Protein AF-A0A5N6MJE6-F1 (afdb_monomer)

Sequence (349 aa):
MTSFTENYEQLKLNLAKYQDQCIPLDSVDIFWRKLDMSPLVHEENDDMTCDVELKLFKEAFYNQSKAGKKMYLEKLRGICDQSMPSVKEPIIQKNTRGRPTLKKQHQKRRANSVNQNSQKRRRSTKPNIVEYNFMDLKPSPSREPSYTNYFDPLMKEIPVVFHPYITNIQNVIGDGNCGFRSIPICLGLSEDQWAQIRHELLEELLQNQDQYKKVFHGDFNLIQQSLDFEGTSFAPQKNWLIMPDSGVLIAIRYRVIVHFLSKLESSTCFPLWEDHEEFQEYRAITIAHVHGCHYIKVQLEGEYPMPTMMTLLKHYKHSCVAEWESFYKERIKMYTQLLPRSSADVIDV

Foldseek 3Di:
DPDPVVVVVVVVVVVVVPPPHDDPPVPDPPVVVPDDPDDDDDDDDDPDDCVVVVVVLVVVLVPDDPVVVVVSVVVVVVVVDPVDDDPDPPPPPPDPDDDDDPPPPPPVPPPPDDDDDDDDDDDDDDDDDDDDDDDDDDDDDDDDQDPPPVPDPQLVFFPPLQNVFFSDWFFDDQLLLQVLLALCVLVVHHSLCSLVSLVLLLVLCVVCVVVVCLLCVPCSVQQNQLSPDPDPGRDDNSNHHDPPSSVQSSCQSVVAWEWETGPVAIAIHHHDDDDPPDDDPHHYWYWYDGPPRHIITTDGDDLGQGGYHDPSVVVVPDPVVVVVCVVCVVSPVSNVVPDDDDPPPPDDD

pLDDT: mean 73.5, std 23.73, range [23.08, 98.44]

Secondary structure (DSSP, 8-state):
--SSHHHHHHHHHHHHTTTTSPPPGGGS-TTGGG---PPPP---------HHHHHHHHHHHHTS-HHHHHHHHHHHHHHH-TT----PPP---S---PPPPTTSSSSTTSS--------------------------PPPP--PPPGGGGG-TTGGGS-GGGGGGEEEEEE---SS-HHHHHHHHHHTS-GGGHHHHHHHHHHHHHHSHHHHHHHHGGGHHHHHHHH----SSPPPGGGS--TTTHHHHHHHHHT-EEEEE-SS--EEE---SS-SSS---PPEEEEEEETTTEEEEEEE-SSPPPPPBPHHHHTS--HHHHHHHHHTHHHHHHHHHHSPPPTTS----

Solvent-accessible surface area (backbone atoms only — not comparable to full-atom values): 22189 Å² total; per-residue (Å²): 145,84,68,67,66,61,55,52,55,52,51,52,59,60,52,61,75,43,78,89,50,85,79,58,74,89,78,52,59,73,78,70,71,68,71,80,83,75,82,81,80,85,75,79,89,69,87,84,74,58,65,68,60,53,49,55,48,50,57,56,44,72,75,41,54,78,69,49,37,52,53,52,50,54,54,53,49,60,68,73,43,83,86,67,91,68,88,69,78,79,81,78,70,92,66,79,82,68,84,88,71,93,76,76,77,74,75,80,78,77,81,86,78,90,81,90,80,90,89,78,88,83,85,89,82,86,86,82,89,79,82,89,78,92,77,93,76,81,91,74,79,86,79,74,85,71,84,71,57,85,72,43,82,63,53,82,38,45,50,71,89,50,56,92,26,52,77,45,77,47,86,51,68,85,42,41,45,12,48,40,28,22,49,30,45,56,75,73,46,58,52,88,46,18,65,56,54,34,49,54,49,40,49,54,50,68,75,43,41,79,59,47,40,70,57,44,51,89,46,39,65,55,54,49,43,18,38,68,68,90,72,94,63,73,38,54,78,73,38,26,67,55,78,66,70,51,32,43,53,51,4,40,78,68,58,23,34,27,36,36,40,26,77,87,60,49,26,24,26,61,53,69,92,73,81,85,83,81,77,71,87,68,50,73,35,33,43,32,45,32,94,89,82,43,30,22,27,42,39,76,52,81,96,51,58,31,52,49,69,40,67,62,56,72,74,47,92,49,76,69,58,60,51,54,51,59,78,43,38,69,32,30,49,52,31,61,72,70,47,83,79,66,88,78,82,78,80,87,132

Radius of gyration: 29.5 Å; Cα contacts (8 Å, |Δi|>4): 324; chains: 1; bounding box: 74×80×79 Å

Mean predicted aligned error: 19.93 Å

Structure (mmCIF, N/CA/C/O backbone):
data_AF-A0A5N6MJE6-F1
#
_entry.id   AF-A0A5N6MJE6-F1
#
loop_
_atom_site.group_PDB
_atom_site.id
_atom_site.type_symbol
_atom_site.label_atom_id
_atom_site.label_alt_id
_atom_site.label_comp_id
_atom_site.label_asym_id
_atom_site.label_entity_id
_atom_site.label_seq_id
_atom_site.pdbx_PDB_ins_code
_atom_site.Cartn_x
_atom_site.Cartn_y
_atom_site.Cartn_z
_atom_site.occupancy
_atom_site.B_iso_or_equiv
_atom_site.auth_seq_id
_atom_site.auth_comp_id
_atom_site.auth_asym_id
_atom_site.auth_atom_id
_atom_site.pdbx_PDB_model_num
ATOM 1 N N . MET A 1 1 ? 20.496 -26.930 -31.248 1.00 45.25 1 MET A N 1
ATOM 2 C CA . MET A 1 1 ? 19.871 -27.109 -29.915 1.00 45.25 1 MET A CA 1
ATOM 3 C C . MET A 1 1 ? 19.889 -28.597 -29.549 1.00 45.25 1 MET A C 1
ATOM 5 O O . MET A 1 1 ? 18.861 -29.179 -29.250 1.00 45.25 1 MET A O 1
ATOM 9 N N . THR A 1 2 ? 21.064 -29.226 -29.591 1.00 49.28 2 THR A N 1
ATOM 10 C CA . THR A 1 2 ? 21.231 -30.691 -29.475 1.00 49.28 2 THR A CA 1
ATOM 11 C C . THR A 1 2 ? 22.571 -31.009 -28.804 1.00 49.28 2 THR A C 1
ATOM 13 O O . THR A 1 2 ? 23.355 -31.785 -29.317 1.00 49.28 2 THR A O 1
ATOM 16 N N . SER A 1 3 ? 22.908 -30.322 -27.707 1.00 54.91 3 SER A N 1
ATOM 17 C CA . SER A 1 3 ? 24.185 -30.566 -27.004 1.00 54.91 3 SER A CA 1
ATOM 18 C C . SER A 1 3 ? 24.103 -30.508 -25.478 1.00 54.91 3 SER A C 1
ATOM 20 O O . SER A 1 3 ? 25.082 -30.806 -24.804 1.00 54.91 3 SER A O 1
ATOM 22 N N . PHE A 1 4 ? 22.958 -30.117 -24.909 1.00 44.66 4 PHE A N 1
ATOM 23 C CA . PHE A 1 4 ? 22.779 -30.054 -23.453 1.00 44.66 4 PHE A CA 1
ATOM 24 C C . PHE A 1 4 ? 22.043 -31.278 -22.899 1.00 44.66 4 PHE A C 1
ATOM 26 O O . PHE A 1 4 ? 22.393 -31.772 -21.832 1.00 44.66 4 PHE A O 1
ATOM 33 N N . THR A 1 5 ? 21.069 -31.805 -23.641 1.00 51.06 5 THR A N 1
ATOM 34 C CA . THR A 1 5 ? 20.310 -33.006 -23.270 1.00 51.06 5 THR A CA 1
ATOM 35 C C . THR A 1 5 ? 21.148 -34.280 -23.360 1.00 51.06 5 THR A C 1
ATOM 37 O O . THR A 1 5 ? 21.061 -35.113 -22.465 1.00 51.06 5 THR A O 1
ATOM 40 N N . GLU A 1 6 ? 22.026 -34.401 -24.361 1.00 53.69 6 GLU A N 1
ATOM 41 C CA . GLU A 1 6 ? 22.923 -35.563 -24.491 1.00 53.69 6 GLU A CA 1
ATOM 42 C C . GLU A 1 6 ? 23.903 -35.668 -23.314 1.00 53.69 6 GLU A C 1
ATOM 44 O O . GLU A 1 6 ? 24.066 -36.742 -22.747 1.00 53.69 6 GLU A O 1
ATOM 49 N N . ASN A 1 7 ? 24.473 -34.547 -22.860 1.00 56.94 7 ASN A N 1
ATOM 50 C CA . ASN A 1 7 ? 25.409 -34.545 -21.730 1.00 56.94 7 ASN A CA 1
ATOM 51 C C . ASN A 1 7 ? 24.750 -34.932 -20.397 1.00 56.94 7 ASN A C 1
ATOM 53 O O . ASN A 1 7 ? 25.380 -35.579 -19.562 1.00 56.94 7 ASN A O 1
ATOM 57 N N . TYR A 1 8 ? 23.490 -34.545 -20.189 1.00 61.47 8 TYR A N 1
ATOM 58 C CA . TYR A 1 8 ? 22.767 -34.851 -18.955 1.00 61.47 8 TYR A CA 1
ATOM 59 C C . TYR A 1 8 ? 22.382 -36.333 -18.863 1.00 61.47 8 TYR A C 1
ATOM 61 O O . TYR A 1 8 ? 22.559 -36.956 -17.815 1.00 61.47 8 TYR A O 1
ATOM 69 N N . GLU A 1 9 ? 21.934 -36.920 -19.973 1.00 65.69 9 GLU A N 1
ATOM 70 C CA . GLU A 1 9 ? 21.627 -38.350 -20.030 1.00 65.69 9 GLU A CA 1
ATOM 71 C C . GLU A 1 9 ? 22.900 -39.208 -19.937 1.00 65.69 9 GLU A C 1
ATOM 73 O O . GLU A 1 9 ? 22.901 -40.225 -19.244 1.00 65.69 9 GLU A O 1
ATOM 78 N N . GLN A 1 10 ? 24.031 -38.757 -20.500 1.00 62.81 10 GLN A N 1
ATOM 79 C CA . GLN A 1 10 ? 25.331 -39.425 -20.338 1.00 62.81 10 GLN A CA 1
ATOM 80 C C . GLN A 1 10 ? 25.800 -39.450 -18.870 1.00 62.81 10 GLN A C 1
ATOM 82 O O . GLN A 1 10 ? 26.322 -40.458 -18.390 1.00 62.81 10 GLN A O 1
ATOM 87 N N . LEU A 1 11 ? 25.608 -38.341 -18.145 1.00 62.41 11 LEU A N 1
ATOM 88 C CA . LEU A 1 11 ? 25.948 -38.217 -16.724 1.00 62.41 11 LEU A CA 1
ATOM 89 C C . LEU A 1 11 ? 25.071 -39.115 -15.848 1.00 62.41 11 LEU A C 1
ATOM 91 O O . LEU A 1 11 ? 25.597 -39.809 -14.978 1.00 62.41 11 LEU A O 1
ATOM 95 N N . LYS A 1 12 ? 23.761 -39.171 -16.117 1.00 64.44 12 LYS A N 1
ATOM 96 C CA . LYS A 1 12 ? 22.849 -40.110 -15.448 1.00 64.44 12 LYS A CA 1
ATOM 97 C C . LYS A 1 12 ? 23.244 -41.565 -15.687 1.00 64.44 12 LYS A C 1
ATOM 99 O O . LYS A 1 12 ? 23.284 -42.339 -14.734 1.00 64.44 12 LYS A O 1
ATOM 104 N N . LEU A 1 13 ? 23.590 -41.925 -16.925 1.00 64.19 13 LEU A N 1
ATOM 105 C CA . LEU A 1 13 ? 24.010 -43.287 -17.266 1.00 64.19 13 LEU A CA 1
ATOM 106 C C . LEU A 1 13 ? 25.320 -43.686 -16.569 1.00 64.19 13 LEU A C 1
ATOM 108 O O . LEU A 1 13 ? 25.499 -44.843 -16.197 1.00 64.19 13 LEU A O 1
ATOM 112 N N . ASN A 1 14 ? 26.244 -42.738 -16.395 1.00 64.06 14 ASN A N 1
ATOM 113 C CA . ASN A 1 14 ? 27.509 -42.981 -15.705 1.00 64.06 14 ASN A CA 1
ATOM 114 C C . ASN A 1 14 ? 27.342 -43.079 -14.184 1.00 64.06 14 ASN A C 1
ATOM 116 O O . ASN A 1 14 ? 28.027 -43.886 -13.565 1.00 64.06 14 ASN A O 1
ATOM 120 N N . LEU A 1 15 ? 26.412 -42.326 -13.592 1.00 62.72 15 LEU A N 1
ATOM 121 C CA . LEU A 1 15 ? 26.096 -42.415 -12.162 1.00 62.72 15 LEU A CA 1
ATOM 122 C C . LEU A 1 15 ? 25.319 -43.693 -11.811 1.00 62.72 15 LEU A C 1
ATOM 124 O O . LEU A 1 15 ? 25.561 -44.281 -10.760 1.00 62.72 15 LEU A O 1
ATOM 128 N N . ALA A 1 16 ? 24.461 -44.180 -12.713 1.00 62.03 16 ALA A N 1
ATOM 129 C CA . ALA A 1 16 ? 23.742 -45.445 -12.537 1.00 62.03 16 ALA A CA 1
ATOM 130 C C . ALA A 1 16 ? 24.677 -46.668 -12.417 1.00 62.03 16 ALA A C 1
ATOM 132 O O . ALA A 1 16 ? 24.299 -47.673 -11.825 1.00 62.03 16 ALA A O 1
ATOM 133 N N . LYS A 1 17 ? 25.922 -46.584 -12.914 1.00 61.75 17 LYS A N 1
ATOM 134 C CA . LYS A 1 17 ? 26.925 -47.661 -12.789 1.00 61.75 17 LYS A CA 1
ATOM 135 C C . LYS A 1 17 ? 27.460 -47.855 -11.365 1.00 61.75 17 LYS A C 1
ATOM 137 O O . LYS A 1 17 ? 28.102 -48.867 -11.110 1.00 61.75 17 LYS A O 1
ATOM 142 N N . TYR A 1 18 ? 27.206 -46.910 -10.460 1.00 64.19 18 TYR A N 1
ATOM 143 C CA . TYR A 1 18 ? 27.739 -46.905 -9.093 1.00 64.19 18 TYR A CA 1
ATOM 144 C C . TYR A 1 18 ? 26.641 -46.978 -8.026 1.00 64.19 18 TYR A C 1
ATOM 146 O O . TYR A 1 18 ? 26.925 -46.741 -6.857 1.00 64.19 18 TYR A O 1
ATOM 154 N N . GLN A 1 19 ? 25.396 -47.305 -8.403 1.00 57.56 19 GLN A N 1
ATOM 155 C CA . GLN A 1 19 ? 24.254 -47.275 -7.479 1.00 57.56 19 GLN A CA 1
ATOM 156 C C . GLN A 1 19 ? 24.394 -48.201 -6.258 1.00 57.56 19 GLN A C 1
ATOM 158 O O . GLN A 1 19 ? 23.762 -47.909 -5.252 1.00 57.56 19 GLN A O 1
ATOM 163 N N . ASP A 1 20 ? 25.290 -49.196 -6.291 1.00 60.38 20 ASP A N 1
ATOM 164 C CA . ASP A 1 20 ? 25.567 -50.094 -5.157 1.00 60.38 20 ASP A CA 1
ATOM 165 C C . ASP A 1 20 ? 27.072 -50.376 -4.932 1.00 60.38 20 ASP A C 1
ATOM 167 O O . ASP A 1 20 ? 27.442 -51.376 -4.315 1.00 60.38 20 ASP A O 1
ATOM 171 N N . GLN A 1 21 ? 27.977 -49.526 -5.438 1.00 65.69 21 GLN A N 1
ATOM 172 C CA . GLN A 1 21 ? 29.426 -49.690 -5.238 1.00 65.69 21 GLN A CA 1
ATOM 173 C C . GLN A 1 21 ? 30.061 -48.427 -4.658 1.00 65.69 21 GLN A C 1
ATOM 175 O O . GLN A 1 21 ? 29.800 -47.316 -5.115 1.00 65.69 21 GLN A O 1
ATOM 180 N N . CYS A 1 22 ? 30.949 -48.605 -3.675 1.00 69.19 22 CYS A N 1
ATOM 181 C CA . CYS A 1 22 ? 31.787 -47.524 -3.169 1.00 69.19 22 CYS A CA 1
ATOM 182 C C . CYS A 1 22 ? 32.606 -46.922 -4.319 1.00 69.19 22 CYS A C 1
ATOM 184 O O . CYS A 1 22 ? 33.270 -47.645 -5.063 1.00 69.19 22 CYS A O 1
ATOM 186 N N . ILE A 1 23 ? 32.581 -45.595 -4.446 1.00 70.25 23 ILE A N 1
ATOM 187 C CA . ILE A 1 23 ? 33.395 -44.869 -5.425 1.00 70.25 23 ILE A CA 1
ATOM 188 C C . ILE A 1 23 ? 34.874 -45.121 -5.087 1.00 70.25 23 ILE A C 1
ATOM 190 O O . ILE A 1 23 ? 35.290 -44.820 -3.964 1.00 70.25 23 ILE A O 1
ATOM 194 N N . PRO A 1 24 ? 35.690 -45.662 -6.011 1.00 72.88 24 PRO A N 1
ATOM 195 C CA . PRO A 1 24 ? 37.107 -45.879 -5.749 1.00 72.88 24 PRO A CA 1
ATOM 196 C C . PRO A 1 24 ? 37.793 -44.553 -5.409 1.00 72.88 24 PRO A C 1
ATOM 198 O O . PRO A 1 24 ? 37.660 -43.586 -6.160 1.00 72.88 24 PRO A O 1
ATOM 201 N N . LEU A 1 25 ? 38.563 -44.498 -4.321 1.00 62.47 25 LEU A N 1
ATOM 202 C CA . LEU A 1 25 ? 39.278 -43.281 -3.901 1.00 62.47 25 LEU A CA 1
ATOM 203 C C . LEU A 1 25 ? 40.165 -42.707 -5.016 1.00 62.47 25 LEU A C 1
ATOM 205 O O . LEU A 1 25 ? 40.305 -41.491 -5.136 1.00 62.47 25 LEU A O 1
ATOM 209 N N . ASP A 1 26 ? 40.683 -43.570 -5.891 1.00 70.38 26 ASP A N 1
ATOM 210 C CA . ASP A 1 26 ? 41.502 -43.176 -7.037 1.00 70.38 26 ASP A CA 1
ATOM 211 C C . ASP A 1 26 ? 40.744 -42.446 -8.151 1.00 70.38 26 ASP A C 1
ATOM 213 O O . ASP A 1 26 ? 41.368 -41.782 -8.978 1.00 70.38 26 ASP A O 1
ATOM 217 N N . SER A 1 27 ? 39.412 -42.507 -8.141 1.00 71.25 27 SER A N 1
ATOM 218 C CA . SER A 1 27 ? 38.541 -41.776 -9.068 1.00 71.25 27 SER A CA 1
ATOM 219 C C . SER A 1 27 ? 38.102 -40.402 -8.550 1.00 71.25 27 SER A C 1
ATOM 221 O O . SER A 1 27 ? 37.558 -39.604 -9.309 1.00 71.25 27 SER A O 1
ATOM 223 N N . VAL A 1 28 ? 38.376 -40.093 -7.278 1.00 71.44 28 VAL A N 1
ATOM 224 C CA . VAL A 1 28 ? 38.109 -38.778 -6.683 1.00 71.44 28 VAL A CA 1
ATOM 225 C C . VAL A 1 28 ? 39.269 -37.838 -7.009 1.00 71.44 28 VAL A C 1
ATOM 227 O O . VAL A 1 28 ? 40.434 -38.210 -6.850 1.00 71.44 28 VAL A O 1
ATOM 230 N N . ASP A 1 29 ? 38.970 -36.620 -7.460 1.00 73.62 29 ASP A N 1
ATOM 231 C CA . ASP A 1 29 ? 39.987 -35.603 -7.745 1.00 73.62 29 ASP A CA 1
ATOM 232 C C . ASP A 1 29 ? 40.878 -35.350 -6.514 1.00 73.62 29 ASP A C 1
ATOM 234 O O . ASP A 1 29 ? 40.402 -35.297 -5.377 1.00 73.62 29 ASP A O 1
ATOM 238 N N . ILE A 1 30 ? 42.186 -35.197 -6.739 1.00 73.25 30 ILE A N 1
ATOM 239 C CA . ILE A 1 30 ? 43.203 -35.004 -5.693 1.00 73.25 30 ILE A CA 1
ATOM 240 C C . ILE A 1 30 ? 42.872 -33.811 -4.786 1.00 73.25 30 ILE A C 1
ATOM 242 O O . ILE A 1 30 ? 43.233 -33.829 -3.609 1.00 73.25 30 ILE A O 1
ATOM 246 N N . PHE A 1 31 ? 42.176 -32.795 -5.303 1.00 67.31 31 PHE A N 1
ATOM 247 C CA . PHE A 1 31 ? 41.706 -31.661 -4.516 1.00 67.31 31 PHE A CA 1
ATOM 248 C C . PHE A 1 31 ? 40.814 -32.103 -3.346 1.00 67.31 31 PHE A C 1
ATOM 250 O O . PHE A 1 31 ? 41.026 -31.666 -2.216 1.00 67.31 31 PHE A O 1
ATOM 257 N N . TRP A 1 32 ? 39.882 -33.029 -3.583 1.00 64.81 32 TRP A N 1
ATOM 258 C CA . TRP A 1 32 ? 38.924 -33.499 -2.576 1.00 64.81 32 TRP A CA 1
ATOM 259 C C . TRP A 1 32 ? 39.486 -34.580 -1.647 1.00 64.81 32 TRP A C 1
ATOM 261 O O . TRP A 1 32 ? 38.943 -34.796 -0.568 1.00 64.81 32 TRP A O 1
ATOM 271 N N . ARG A 1 33 ? 40.615 -35.210 -2.000 1.00 70.69 33 ARG A N 1
ATOM 272 C CA . ARG A 1 33 ? 41.311 -36.177 -1.125 1.00 70.69 33 ARG A CA 1
ATOM 273 C C . ARG A 1 33 ? 41.987 -35.536 0.090 1.00 70.69 33 ARG A C 1
ATOM 275 O O . ARG A 1 33 ? 42.458 -36.251 0.964 1.00 70.69 33 ARG A O 1
ATOM 282 N N . LYS A 1 34 ? 42.079 -34.204 0.130 1.00 65.56 34 LYS A N 1
ATOM 283 C CA . LYS A 1 34 ? 42.744 -33.447 1.202 1.00 65.56 34 LYS A CA 1
ATOM 284 C C . LYS A 1 34 ? 41.800 -33.008 2.325 1.00 65.56 34 LYS A C 1
ATOM 286 O O . LYS A 1 34 ? 42.239 -32.281 3.211 1.00 65.56 34 LYS A O 1
ATOM 291 N N . LEU A 1 35 ? 40.522 -33.390 2.274 1.00 58.16 35 LEU A N 1
ATOM 292 C CA . LEU A 1 35 ? 39.575 -33.069 3.337 1.00 58.16 35 LEU A CA 1
ATOM 293 C C . LEU A 1 35 ? 39.816 -34.009 4.530 1.00 58.16 35 LEU A C 1
ATOM 295 O O . LEU A 1 35 ? 39.504 -35.196 4.459 1.00 58.16 35 LEU A O 1
ATOM 299 N N . ASP A 1 36 ? 40.400 -33.480 5.601 1.00 61.38 36 ASP A N 1
ATOM 300 C CA . ASP A 1 36 ? 40.559 -34.182 6.875 1.00 61.38 36 ASP A CA 1
ATOM 301 C C . ASP A 1 36 ? 39.329 -33.914 7.754 1.00 61.38 36 ASP A C 1
ATOM 303 O O . ASP A 1 36 ? 38.968 -32.764 7.998 1.00 61.38 36 ASP A O 1
ATOM 307 N N . MET A 1 37 ? 38.671 -34.987 8.189 1.00 57.84 37 MET A N 1
ATOM 308 C CA . MET A 1 37 ? 37.471 -34.965 9.032 1.00 57.84 37 MET A CA 1
ATOM 309 C C . MET A 1 37 ? 37.780 -35.559 10.412 1.00 57.84 37 MET A C 1
ATOM 311 O O . MET A 1 37 ? 36.993 -36.329 10.963 1.00 57.84 37 MET A O 1
ATOM 315 N N . SER A 1 38 ? 38.964 -35.261 10.946 1.00 57.00 38 SER A N 1
ATOM 316 C CA . SER A 1 38 ? 39.346 -35.649 12.301 1.00 57.00 38 SER A CA 1
ATOM 317 C C . SER A 1 38 ? 38.333 -35.114 13.332 1.00 57.00 38 SER A C 1
ATOM 319 O O . SER A 1 38 ? 37.938 -33.948 13.243 1.00 57.00 38 SER A O 1
ATOM 321 N N . PRO A 1 39 ? 37.896 -35.925 14.318 1.00 55.84 39 PRO A N 1
ATOM 322 C CA . PRO A 1 39 ? 36.966 -35.469 15.346 1.00 55.84 39 PRO A CA 1
ATOM 323 C C . PRO A 1 39 ? 37.627 -34.391 16.207 1.00 55.84 39 PRO A C 1
ATOM 325 O O . PRO A 1 39 ? 38.718 -34.610 16.737 1.00 55.84 39 PRO A O 1
ATOM 328 N N . LEU A 1 40 ? 36.971 -33.237 16.357 1.00 51.38 40 LEU A N 1
ATOM 329 C CA . LEU A 1 40 ? 37.446 -32.184 17.251 1.00 51.38 40 LEU A CA 1
ATOM 330 C C . LEU A 1 40 ? 37.468 -32.693 18.697 1.00 51.38 40 LEU A C 1
ATOM 332 O O . LEU A 1 40 ? 36.458 -33.162 19.225 1.00 51.38 40 LEU A O 1
ATOM 336 N N . VAL A 1 41 ? 38.632 -32.572 19.330 1.00 54.41 41 VAL A N 1
ATOM 337 C CA . VAL A 1 41 ? 38.800 -32.740 20.773 1.00 54.41 41 VAL A CA 1
ATOM 338 C C . VAL A 1 41 ? 38.052 -31.587 21.445 1.00 54.41 41 VAL A C 1
ATOM 340 O O . VAL A 1 41 ? 38.324 -30.425 21.155 1.00 54.41 41 VAL A O 1
ATOM 343 N N . HIS A 1 42 ? 37.071 -31.901 22.290 1.00 55.34 42 HIS A N 1
ATOM 344 C CA . HIS A 1 42 ? 36.387 -30.899 23.105 1.00 55.34 42 HIS A CA 1
ATOM 345 C C . HIS A 1 42 ? 37.355 -30.389 24.179 1.00 55.34 42 HIS A C 1
ATOM 347 O O . HIS A 1 42 ? 37.629 -31.102 25.143 1.00 55.34 42 HIS A O 1
ATOM 353 N N . GLU A 1 43 ? 37.877 -29.178 23.996 1.00 52.06 43 GLU A N 1
ATOM 354 C CA . GLU A 1 43 ? 38.551 -28.426 25.056 1.00 52.06 43 GLU A CA 1
ATOM 355 C C . GLU A 1 43 ? 37.514 -27.705 25.934 1.00 52.06 43 GLU A C 1
ATOM 357 O O . GLU A 1 43 ? 36.431 -27.328 25.477 1.00 52.06 43 GLU A O 1
ATOM 362 N N . GLU A 1 44 ? 37.828 -27.615 27.225 1.00 53.81 44 GLU A N 1
ATOM 363 C CA . GLU A 1 44 ? 36.948 -27.152 28.298 1.00 53.81 44 GLU A CA 1
ATOM 364 C C . GLU A 1 44 ? 36.622 -25.650 28.198 1.00 53.81 44 GLU A C 1
ATOM 366 O O . GLU A 1 44 ? 37.398 -24.861 27.670 1.00 53.81 44 GLU A O 1
ATOM 371 N N . ASN A 1 45 ? 35.441 -25.285 28.714 1.00 55.09 45 ASN A N 1
ATOM 372 C CA . ASN A 1 45 ? 34.833 -23.949 28.706 1.00 55.09 45 ASN A CA 1
ATOM 373 C C . ASN A 1 45 ? 35.784 -22.823 29.157 1.00 55.09 45 ASN A C 1
ATOM 375 O O . ASN A 1 45 ? 35.870 -22.524 30.350 1.00 55.09 45 ASN A O 1
ATOM 379 N N . ASP A 1 46 ? 36.365 -22.111 28.195 1.00 57.12 46 ASP A N 1
ATOM 380 C CA . ASP A 1 46 ? 36.649 -20.687 28.352 1.00 57.12 46 ASP A CA 1
ATOM 381 C C . ASP A 1 46 ? 35.324 -19.915 28.237 1.00 57.12 46 ASP A C 1
ATOM 383 O O . ASP A 1 46 ? 34.537 -20.136 27.312 1.00 57.12 46 ASP A O 1
ATOM 387 N N . ASP A 1 47 ? 35.053 -19.019 29.188 1.00 57.38 47 ASP A N 1
ATOM 388 C CA . ASP A 1 47 ? 33.887 -18.130 29.166 1.00 57.38 47 ASP A CA 1
ATOM 389 C C . ASP A 1 47 ? 34.018 -17.149 27.986 1.00 57.38 47 ASP A C 1
ATOM 391 O O . ASP A 1 47 ? 34.620 -16.078 28.081 1.00 57.38 47 ASP A O 1
ATOM 395 N N . MET A 1 48 ? 33.523 -17.569 26.822 1.00 64.56 48 MET A N 1
ATOM 396 C CA . MET A 1 48 ? 33.551 -16.819 25.567 1.00 64.56 48 MET A CA 1
ATOM 397 C C . MET A 1 48 ? 32.530 -15.672 25.615 1.00 64.56 48 MET A C 1
ATOM 399 O O . MET A 1 48 ? 31.440 -15.754 25.045 1.00 64.56 48 MET A O 1
ATOM 403 N N . THR A 1 49 ? 32.877 -14.582 26.302 1.00 78.56 49 THR A N 1
ATOM 404 C CA . THR A 1 49 ? 32.137 -13.309 26.240 1.00 78.56 49 THR A CA 1
ATOM 405 C C . THR A 1 49 ? 32.443 -12.570 24.932 1.00 78.56 49 THR A C 1
ATOM 407 O O . THR A 1 49 ? 33.529 -12.682 24.371 1.00 78.56 49 THR A O 1
ATOM 410 N N . CYS A 1 50 ? 31.459 -11.820 24.423 1.00 81.31 50 CYS A N 1
ATOM 411 C CA . CYS A 1 50 ? 31.574 -11.028 23.190 1.00 81.31 50 CYS A CA 1
ATOM 412 C C . CYS A 1 50 ? 31.449 -9.514 23.436 1.00 81.31 50 CYS A C 1
ATOM 414 O O . CYS A 1 50 ? 31.198 -8.733 22.512 1.00 81.31 50 CYS A O 1
ATOM 416 N N . ASP A 1 51 ? 31.568 -9.079 24.694 1.00 84.88 51 ASP A N 1
ATOM 417 C CA . ASP A 1 51 ? 31.275 -7.698 25.090 1.00 84.88 51 ASP A CA 1
ATOM 418 C C . ASP A 1 51 ? 32.255 -6.691 24.474 1.00 84.88 51 ASP A C 1
ATOM 420 O O . ASP A 1 51 ? 31.863 -5.581 24.092 1.00 84.88 51 ASP A O 1
ATOM 424 N N . VAL A 1 52 ? 33.527 -7.078 24.338 1.00 85.62 52 VAL A N 1
ATOM 425 C CA . VAL A 1 52 ? 34.580 -6.239 23.747 1.00 85.62 52 VAL A CA 1
ATOM 426 C C . VAL A 1 52 ? 34.315 -6.036 22.253 1.00 85.62 52 VAL A C 1
ATOM 428 O O . VAL A 1 52 ? 34.336 -4.907 21.754 1.00 85.62 52 VAL A O 1
ATOM 431 N N . GLU A 1 53 ? 33.975 -7.108 21.547 1.00 86.12 53 GLU A N 1
ATOM 432 C CA . GLU A 1 53 ? 33.674 -7.137 20.119 1.00 86.12 53 GLU A CA 1
ATOM 433 C C . GLU A 1 53 ? 32.389 -6.362 19.809 1.00 86.12 53 GLU A C 1
ATOM 435 O O . GLU A 1 53 ? 32.354 -5.554 18.875 1.00 86.12 53 GLU A O 1
ATOM 440 N N . LEU A 1 54 ? 31.340 -6.533 20.625 1.00 87.62 54 LEU A N 1
ATOM 441 C CA . LEU A 1 54 ? 30.085 -5.790 20.490 1.00 87.62 54 LEU A CA 1
ATOM 442 C C . LEU A 1 54 ? 30.277 -4.290 20.727 1.00 87.62 54 LEU A C 1
ATOM 444 O O . LEU A 1 54 ? 29.620 -3.471 20.074 1.00 87.62 54 LEU A O 1
ATOM 448 N N . LYS A 1 55 ? 31.181 -3.906 21.633 1.00 89.31 55 LYS A N 1
ATOM 449 C CA . LYS A 1 55 ? 31.512 -2.499 21.870 1.00 89.31 55 LYS A CA 1
ATOM 450 C C . LYS A 1 55 ? 32.220 -1.878 20.664 1.00 89.31 55 LYS A C 1
ATOM 452 O O . LYS A 1 55 ? 31.783 -0.828 20.191 1.00 89.31 55 LYS A O 1
ATOM 457 N N . LEU A 1 56 ? 33.230 -2.554 20.114 1.00 88.38 56 LEU A N 1
ATOM 458 C CA . LEU A 1 56 ? 33.923 -2.112 18.898 1.00 88.38 56 LEU A CA 1
ATOM 459 C C . LEU A 1 56 ? 32.967 -2.021 17.701 1.00 88.38 56 LEU A C 1
ATOM 461 O O . LEU A 1 56 ? 33.013 -1.057 16.931 1.00 88.38 56 LEU A O 1
ATOM 465 N N . PHE A 1 57 ? 32.045 -2.979 17.573 1.00 90.31 57 PHE A N 1
ATOM 466 C CA . PHE A 1 57 ? 31.006 -2.936 16.548 1.00 90.31 57 PHE A CA 1
ATOM 467 C C . PHE A 1 57 ? 30.097 -1.711 16.706 1.00 90.31 57 PHE A C 1
ATOM 469 O O . PHE A 1 57 ? 29.843 -1.013 15.722 1.00 90.31 57 PHE A O 1
ATOM 476 N N . LYS A 1 58 ? 29.621 -1.416 17.925 1.00 90.56 58 LYS A N 1
ATOM 477 C CA . LYS A 1 58 ? 28.766 -0.246 18.194 1.00 90.56 58 LYS A CA 1
ATOM 478 C C . LYS A 1 58 ? 29.475 1.059 17.837 1.00 90.56 58 LYS A C 1
ATOM 480 O O . LYS A 1 58 ? 28.880 1.900 17.165 1.00 90.56 58 LYS A O 1
ATOM 485 N N . GLU A 1 59 ? 30.735 1.221 18.233 1.00 91.81 59 GLU A N 1
ATOM 486 C CA . GLU A 1 59 ? 31.527 2.410 17.894 1.00 91.81 59 GLU A CA 1
ATOM 487 C C . GLU A 1 59 ? 31.698 2.562 16.375 1.00 91.81 59 GLU A C 1
ATOM 489 O O . GLU A 1 59 ? 31.429 3.631 15.818 1.00 91.81 59 GLU A O 1
ATOM 494 N N . ALA A 1 60 ? 32.044 1.478 15.673 1.00 88.81 60 ALA A N 1
ATOM 495 C CA . ALA A 1 60 ? 32.145 1.485 14.217 1.00 88.81 60 ALA A CA 1
ATOM 496 C C . ALA A 1 60 ? 30.799 1.807 13.544 1.00 88.81 60 ALA A C 1
ATOM 498 O O . ALA A 1 60 ? 30.769 2.579 12.588 1.00 88.81 60 ALA A O 1
ATOM 499 N N . PHE A 1 61 ? 29.689 1.266 14.055 1.00 93.25 61 PHE A N 1
ATOM 500 C CA . PHE A 1 61 ? 28.337 1.479 13.537 1.00 93.25 61 PHE A CA 1
ATOM 501 C C . PHE A 1 61 ? 27.896 2.945 13.633 1.00 93.25 61 PHE A C 1
ATOM 503 O O . PHE A 1 61 ? 27.375 3.499 12.661 1.00 93.25 61 PHE A O 1
ATOM 510 N N . TYR A 1 62 ? 28.110 3.606 14.775 1.00 92.06 62 TYR A N 1
ATOM 511 C CA . TYR A 1 62 ? 27.672 4.994 14.952 1.00 92.06 62 TYR A CA 1
ATOM 512 C C . TYR A 1 62 ? 28.444 5.986 14.082 1.00 92.06 62 TYR A C 1
ATOM 514 O O . TYR A 1 62 ? 27.841 6.965 13.633 1.00 92.06 62 TYR A O 1
ATOM 522 N N . ASN A 1 63 ? 29.701 5.672 13.764 1.00 90.75 63 ASN A N 1
ATOM 523 C CA . ASN A 1 63 ? 30.565 6.462 12.886 1.00 90.75 63 ASN A CA 1
ATOM 524 C C . ASN A 1 63 ? 30.253 6.301 11.382 1.00 90.75 63 ASN A C 1
ATOM 526 O O . ASN A 1 63 ? 30.857 6.984 10.556 1.00 90.75 63 ASN A O 1
ATOM 530 N N . GLN A 1 64 ? 29.311 5.430 10.993 1.00 89.06 64 GLN A N 1
ATOM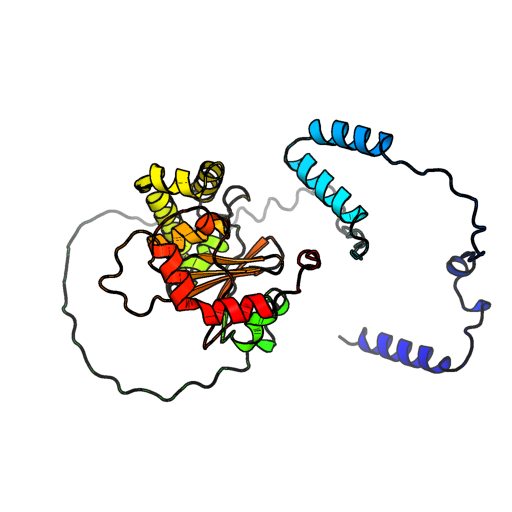 531 C CA . GLN A 1 64 ? 28.906 5.257 9.593 1.00 89.06 64 GLN A CA 1
ATOM 532 C C . GLN A 1 64 ? 27.802 6.226 9.144 1.00 89.06 64 GLN A C 1
ATOM 534 O O . GLN A 1 64 ? 26.955 6.678 9.919 1.00 89.06 64 GLN A O 1
ATOM 539 N N . SER A 1 65 ? 27.745 6.466 7.830 1.00 88.06 65 SER A N 1
ATOM 540 C CA . SER A 1 65 ? 26.605 7.121 7.175 1.00 88.06 65 SER A CA 1
ATOM 541 C C . SER A 1 65 ? 25.322 6.279 7.293 1.00 88.06 65 SER A C 1
ATOM 543 O O . SER A 1 65 ? 25.373 5.081 7.575 1.00 88.06 65 SER A O 1
ATOM 545 N N . LYS A 1 66 ? 24.145 6.864 7.023 1.00 80.69 66 LYS A N 1
ATOM 546 C CA . LYS A 1 66 ? 22.850 6.150 7.096 1.00 80.69 66 LYS A CA 1
ATOM 547 C C . LYS A 1 66 ? 22.816 4.881 6.221 1.00 80.69 66 LYS A C 1
ATOM 549 O O . LYS A 1 66 ? 22.266 3.866 6.641 1.00 80.69 66 LYS A O 1
ATOM 554 N N . ALA A 1 67 ? 23.452 4.912 5.047 1.00 70.25 67 ALA A N 1
ATOM 555 C CA . ALA A 1 67 ? 23.595 3.742 4.176 1.00 70.25 67 ALA A CA 1
ATOM 556 C C . ALA A 1 67 ? 24.564 2.694 4.757 1.00 70.25 67 ALA A C 1
ATOM 558 O O . ALA A 1 67 ? 24.268 1.501 4.730 1.00 70.25 67 ALA A O 1
ATOM 559 N N . GLY A 1 68 ? 25.681 3.135 5.347 1.00 76.25 68 GLY A N 1
ATOM 560 C CA . GLY A 1 68 ? 26.625 2.247 6.030 1.00 76.25 68 GLY A CA 1
ATOM 561 C C . GLY A 1 68 ? 25.997 1.547 7.237 1.00 76.25 68 GLY A C 1
ATOM 562 O O . GLY A 1 68 ? 26.162 0.342 7.391 1.00 76.25 68 GLY A O 1
ATOM 563 N N . LYS A 1 69 ? 25.180 2.257 8.026 1.00 88.69 69 LYS A N 1
ATOM 564 C CA . LYS A 1 69 ? 24.419 1.680 9.148 1.00 88.69 69 LYS A CA 1
ATOM 565 C C . LYS A 1 69 ? 23.489 0.556 8.694 1.00 88.69 69 LYS A C 1
ATOM 567 O O . LYS A 1 69 ? 23.492 -0.515 9.293 1.00 88.69 69 LYS A O 1
ATOM 572 N N . LYS A 1 70 ? 22.750 0.759 7.598 1.00 79.06 70 LYS A N 1
ATOM 573 C CA . LYS A 1 70 ? 21.882 -0.283 7.027 1.00 79.06 70 LYS A CA 1
ATOM 574 C C . LYS A 1 70 ? 22.681 -1.529 6.625 1.00 79.06 70 LYS A C 1
ATOM 576 O O . LYS A 1 70 ? 22.307 -2.633 7.002 1.00 79.06 70 LYS A O 1
ATOM 581 N N . MET A 1 71 ? 23.823 -1.346 5.963 1.00 85.06 71 MET A N 1
ATOM 582 C CA . MET A 1 71 ? 24.703 -2.454 5.575 1.00 85.06 71 MET A CA 1
ATOM 583 C C . MET A 1 71 ? 25.301 -3.193 6.787 1.00 85.06 71 MET A C 1
ATOM 585 O O . MET A 1 71 ? 25.426 -4.414 6.761 1.00 85.06 71 MET A O 1
ATOM 589 N N . TYR A 1 72 ? 25.670 -2.480 7.855 1.00 88.94 72 TYR A N 1
ATOM 590 C CA . TYR A 1 72 ? 26.170 -3.093 9.093 1.00 88.94 72 TYR A CA 1
ATOM 591 C C . TYR A 1 72 ? 25.102 -3.967 9.765 1.00 88.94 72 TYR A C 1
ATOM 593 O O . TYR A 1 72 ? 25.415 -5.073 10.199 1.00 88.94 72 TYR A O 1
ATOM 601 N N . LEU A 1 73 ? 23.847 -3.509 9.805 1.00 89.44 73 LEU A N 1
ATOM 602 C CA . LEU A 1 73 ? 22.733 -4.288 10.357 1.00 89.44 73 LEU A CA 1
ATOM 603 C C . LEU A 1 73 ? 22.393 -5.507 9.495 1.00 89.44 73 LEU A C 1
ATOM 605 O O . LEU A 1 73 ? 22.144 -6.576 10.041 1.00 89.44 73 LEU A O 1
ATOM 609 N N . GLU A 1 74 ? 22.429 -5.375 8.167 1.00 81.50 74 GLU A N 1
ATOM 610 C CA . GLU A 1 74 ? 22.240 -6.508 7.249 1.00 81.50 74 GLU A CA 1
ATOM 611 C C . GLU A 1 74 ? 23.314 -7.586 7.455 1.00 81.50 74 GLU A C 1
ATOM 613 O O . GLU A 1 74 ? 22.995 -8.773 7.505 1.00 81.50 74 GLU A O 1
ATOM 618 N N . LYS A 1 75 ? 24.578 -7.184 7.650 1.00 84.12 75 LYS A N 1
ATOM 619 C CA . LYS A 1 75 ? 25.675 -8.115 7.952 1.00 84.12 75 LYS A CA 1
ATOM 620 C C . LYS A 1 75 ? 25.530 -8.774 9.321 1.00 84.12 75 LYS A C 1
ATOM 622 O O . LYS A 1 75 ? 25.712 -9.981 9.411 1.00 84.12 75 LYS A O 1
ATOM 627 N N . LEU A 1 76 ? 25.188 -8.010 10.363 1.00 84.81 76 LEU A N 1
ATOM 628 C CA . LEU A 1 76 ? 24.973 -8.556 11.707 1.00 84.81 76 LEU A CA 1
ATOM 629 C C . LEU A 1 76 ? 23.822 -9.574 11.703 1.00 84.81 76 LEU A C 1
ATOM 631 O O . LEU A 1 76 ? 23.958 -10.665 12.247 1.00 84.81 76 LEU A O 1
ATOM 635 N N . ARG A 1 77 ? 22.720 -9.255 11.012 1.00 80.00 77 ARG A N 1
ATOM 636 C CA . ARG A 1 77 ? 21.582 -10.168 10.850 1.00 80.00 77 ARG A CA 1
ATOM 637 C C . ARG A 1 77 ? 21.981 -11.452 10.119 1.00 80.00 77 ARG A C 1
ATOM 639 O O . ARG A 1 77 ? 21.599 -12.529 10.554 1.00 80.00 77 ARG A O 1
ATOM 646 N N . GLY A 1 78 ? 22.800 -11.351 9.071 1.00 76.69 78 GLY A N 1
ATOM 647 C CA . GLY A 1 78 ? 23.322 -12.523 8.364 1.00 76.69 78 GLY A CA 1
ATOM 648 C C . GLY A 1 78 ? 24.213 -13.440 9.212 1.00 76.69 78 GLY A C 1
ATOM 649 O O . GLY A 1 78 ? 24.373 -14.601 8.856 1.00 76.69 78 GLY A O 1
ATOM 650 N N . ILE A 1 79 ? 24.784 -12.944 10.317 1.00 79.44 79 ILE A N 1
ATOM 651 C CA . ILE A 1 79 ? 25.583 -13.746 11.258 1.00 79.44 79 ILE A CA 1
ATOM 652 C C . ILE A 1 79 ? 24.682 -14.447 12.287 1.00 79.44 79 ILE A C 1
ATOM 654 O O . ILE A 1 79 ? 24.938 -15.598 12.631 1.00 79.44 79 ILE A O 1
ATOM 658 N N . CYS A 1 80 ? 23.631 -13.777 12.777 1.00 74.00 80 CYS A N 1
ATOM 659 C CA . CYS A 1 80 ? 22.719 -14.337 13.783 1.00 74.00 80 CYS A CA 1
ATOM 660 C C . CYS A 1 80 ? 21.721 -15.353 13.200 1.00 74.00 80 CYS A C 1
ATOM 662 O O . CYS A 1 80 ? 21.360 -16.310 13.882 1.00 74.00 80 CYS A O 1
ATOM 664 N N . ASP A 1 81 ? 21.308 -15.178 11.943 1.00 75.31 81 ASP A N 1
ATOM 665 C CA . ASP A 1 81 ? 20.369 -16.074 11.267 1.00 75.31 81 ASP A CA 1
ATOM 666 C C . ASP A 1 81 ? 21.123 -17.142 10.449 1.00 75.31 81 ASP A C 1
ATOM 668 O O . ASP A 1 81 ? 21.416 -16.961 9.265 1.00 75.31 81 ASP A O 1
ATOM 672 N N . GLN A 1 82 ? 21.406 -18.302 11.056 1.00 53.84 82 GLN A N 1
ATOM 673 C CA . GLN A 1 82 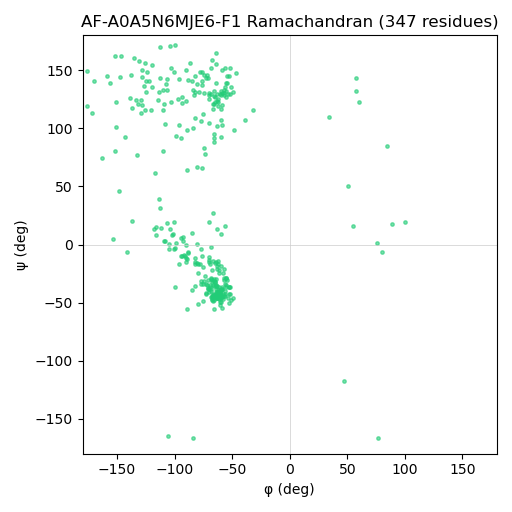? 22.093 -19.429 10.389 1.00 53.84 82 GLN A CA 1
ATOM 674 C C . GLN A 1 82 ? 21.262 -20.115 9.279 1.00 53.84 82 GLN A C 1
ATOM 676 O O . GLN A 1 82 ? 21.747 -21.024 8.608 1.00 53.84 82 GLN A O 1
ATOM 681 N N . SER A 1 83 ? 20.021 -19.680 9.038 1.00 57.66 83 SER A N 1
ATOM 682 C CA . SER A 1 83 ? 19.132 -20.201 7.987 1.00 57.66 83 SER A CA 1
ATOM 683 C C . SER A 1 83 ? 19.346 -19.561 6.606 1.00 57.66 83 SER A C 1
ATOM 685 O O . SER A 1 83 ? 18.551 -19.794 5.695 1.00 57.66 83 SER A O 1
ATOM 687 N N . MET A 1 84 ? 20.412 -18.773 6.423 1.00 45.31 84 MET A N 1
ATOM 688 C CA . MET A 1 84 ? 20.737 -18.103 5.160 1.00 45.31 84 MET A CA 1
ATOM 689 C C . MET A 1 84 ? 21.798 -18.867 4.344 1.00 45.31 84 MET A C 1
ATOM 691 O O . MET A 1 84 ? 22.991 -18.597 4.490 1.00 45.31 84 MET A O 1
ATOM 695 N N . PRO A 1 85 ? 21.433 -19.753 3.396 1.00 45.78 85 PRO A N 1
ATOM 696 C CA . PRO A 1 85 ? 22.367 -20.216 2.386 1.00 45.78 85 PRO A CA 1
ATOM 697 C C . PRO A 1 85 ? 22.294 -19.273 1.183 1.00 45.78 85 PRO A C 1
ATOM 699 O O . PRO A 1 85 ? 21.419 -19.395 0.325 1.00 45.78 85 PRO A O 1
ATOM 702 N N . SER A 1 86 ? 23.222 -18.325 1.068 1.00 44.97 86 SER A N 1
ATOM 703 C CA . SER A 1 86 ? 23.555 -17.802 -0.263 1.00 44.97 86 SER A CA 1
ATOM 704 C C . SER A 1 86 ? 24.882 -17.056 -0.286 1.00 44.97 86 SER A C 1
ATOM 706 O O . SER A 1 86 ? 24.945 -15.838 -0.452 1.00 44.97 86 SER A O 1
ATOM 708 N N . VAL A 1 87 ? 25.977 -17.812 -0.226 1.00 47.91 87 VAL A N 1
ATOM 709 C CA . VAL A 1 87 ? 27.151 -17.422 -1.009 1.00 47.91 87 VAL A CA 1
ATOM 710 C C . VAL A 1 87 ? 26.735 -17.571 -2.475 1.00 47.91 87 VAL A C 1
ATOM 712 O O . VAL A 1 87 ? 26.796 -18.657 -3.043 1.00 47.91 87 VAL A O 1
ATOM 715 N N . LYS A 1 88 ? 26.219 -16.498 -3.083 1.00 46.72 88 LYS A N 1
ATOM 716 C CA . LYS A 1 88 ? 26.119 -16.436 -4.544 1.00 46.72 88 LYS A CA 1
ATOM 717 C C . LYS A 1 88 ? 27.535 -16.302 -5.087 1.00 46.72 88 LYS A C 1
ATOM 719 O O . LYS A 1 88 ? 28.266 -15.412 -4.652 1.00 46.72 88 LYS A O 1
ATOM 724 N N . GLU A 1 89 ? 27.904 -17.157 -6.039 1.00 34.34 89 GLU A N 1
ATOM 725 C CA . GLU A 1 89 ? 29.149 -16.988 -6.788 1.00 34.34 89 GLU A CA 1
ATOM 726 C C . GLU A 1 89 ? 29.235 -15.555 -7.341 1.00 34.34 89 GLU A C 1
ATOM 728 O O . GLU A 1 89 ? 28.240 -15.030 -7.864 1.00 34.34 89 GLU A O 1
ATOM 733 N N . PRO A 1 90 ? 30.400 -14.892 -7.235 1.00 35.44 90 PRO A N 1
ATOM 734 C CA . PRO A 1 90 ? 30.574 -13.582 -7.828 1.00 35.44 90 PRO A CA 1
ATOM 735 C C . PRO A 1 90 ? 30.376 -13.689 -9.341 1.00 35.44 90 PRO A C 1
ATOM 737 O O . PRO A 1 90 ? 30.983 -14.519 -10.018 1.00 35.44 90 PRO A O 1
ATOM 740 N N . ILE A 1 91 ? 29.523 -12.817 -9.880 1.00 40.38 91 ILE A N 1
ATOM 741 C CA . ILE A 1 91 ? 29.270 -12.716 -11.317 1.00 40.38 91 ILE A CA 1
ATOM 742 C C . ILE A 1 91 ? 30.599 -12.388 -12.002 1.00 40.38 91 ILE A C 1
ATOM 744 O O . ILE A 1 91 ? 31.084 -11.257 -11.921 1.00 40.38 91 ILE A O 1
ATOM 748 N N . ILE A 1 92 ? 31.182 -13.364 -12.703 1.00 41.12 92 ILE A N 1
ATOM 749 C CA . ILE A 1 92 ? 32.321 -13.128 -13.591 1.00 41.12 92 ILE A CA 1
ATOM 750 C C . ILE A 1 92 ? 31.834 -12.183 -14.691 1.00 41.12 92 ILE A C 1
ATOM 752 O O . ILE A 1 92 ? 31.145 -12.584 -15.632 1.00 41.12 92 ILE A O 1
ATOM 756 N N . GLN A 1 93 ? 32.181 -10.902 -14.571 1.00 43.78 93 GLN A N 1
ATOM 757 C CA . GLN A 1 93 ? 31.953 -9.919 -15.620 1.00 43.78 93 GLN A CA 1
ATOM 758 C C . GLN A 1 93 ? 32.817 -10.297 -16.830 1.00 43.78 93 GLN A C 1
ATOM 760 O O . GLN A 1 93 ? 33.976 -9.906 -16.925 1.00 43.78 93 GLN A O 1
ATOM 765 N N . LYS A 1 94 ? 32.254 -11.028 -17.799 1.00 46.19 94 LYS A N 1
ATOM 766 C CA . LYS A 1 94 ? 32.923 -11.362 -19.074 1.00 46.19 94 LYS A CA 1
ATOM 767 C C . LYS A 1 94 ? 33.115 -10.166 -20.021 1.00 46.19 94 LYS A C 1
ATOM 769 O O . LYS A 1 94 ? 33.363 -10.355 -21.202 1.00 46.19 94 LYS A O 1
ATOM 774 N N . ASN A 1 95 ? 33.046 -8.937 -19.515 1.00 43.59 95 ASN A N 1
ATOM 775 C CA . ASN A 1 95 ? 33.375 -7.731 -20.262 1.00 43.59 95 ASN A CA 1
ATOM 776 C C . ASN A 1 95 ? 34.288 -6.846 -19.411 1.00 43.59 95 ASN A C 1
ATOM 778 O O . ASN A 1 95 ? 33.857 -5.829 -18.866 1.00 43.59 95 ASN A O 1
ATOM 782 N N . THR A 1 96 ? 35.569 -7.204 -19.331 1.00 39.38 96 THR A N 1
ATOM 783 C CA . THR A 1 96 ? 36.614 -6.222 -19.040 1.00 39.38 96 THR A CA 1
ATOM 784 C C . THR A 1 96 ? 36.546 -5.162 -20.136 1.00 39.38 96 THR A C 1
ATOM 786 O O . THR A 1 96 ? 36.921 -5.386 -21.286 1.00 39.38 96 THR A O 1
ATOM 789 N N . ARG A 1 97 ? 35.968 -4.004 -19.797 1.00 40.56 97 ARG A N 1
ATOM 790 C CA . ARG A 1 97 ? 35.901 -2.824 -20.662 1.00 40.56 97 ARG A CA 1
ATOM 791 C C . ARG A 1 97 ? 37.320 -2.377 -21.009 1.00 40.56 97 ARG A C 1
ATOM 793 O O . ARG A 1 97 ? 37.932 -1.583 -20.303 1.00 40.56 97 ARG A O 1
ATOM 800 N N . GLY A 1 98 ? 37.816 -2.876 -22.133 1.00 44.47 98 GLY A N 1
ATOM 801 C CA . GLY A 1 98 ? 38.900 -2.252 -22.869 1.00 44.47 98 GLY A CA 1
ATOM 802 C C . GLY A 1 98 ? 38.488 -0.874 -23.401 1.00 44.47 98 GLY A C 1
ATOM 803 O O . GLY A 1 98 ? 37.310 -0.568 -23.603 1.00 44.47 98 GLY A O 1
ATOM 804 N N . ARG A 1 99 ? 39.504 -0.040 -23.616 1.00 38.59 99 ARG A N 1
ATOM 805 C CA . ARG A 1 99 ? 39.465 1.339 -24.121 1.00 38.59 99 ARG A CA 1
ATOM 806 C C . ARG A 1 99 ? 38.613 1.484 -25.405 1.00 38.59 99 ARG A C 1
ATOM 808 O O . ARG A 1 99 ? 38.844 0.733 -26.351 1.00 38.59 99 ARG A O 1
ATOM 815 N N . PRO A 1 100 ? 37.683 2.455 -25.511 1.00 40.75 100 PRO A N 1
ATOM 816 C CA . PRO A 1 100 ? 36.867 2.620 -26.717 1.00 40.75 100 PRO A CA 1
ATOM 817 C C . PRO A 1 100 ? 37.685 3.142 -27.911 1.00 40.75 100 PRO A C 1
ATOM 819 O O . PRO A 1 100 ? 38.304 4.201 -27.830 1.00 40.75 100 PRO A O 1
ATOM 822 N N . THR A 1 101 ? 37.650 2.437 -29.044 1.00 50.97 101 THR A N 1
ATOM 823 C CA . THR A 1 101 ? 38.235 2.885 -30.322 1.00 50.97 101 THR A CA 1
ATOM 824 C C . THR A 1 101 ? 37.282 3.777 -31.130 1.00 50.97 101 THR A C 1
ATOM 826 O O . THR A 1 101 ? 36.085 3.504 -31.241 1.00 50.97 101 THR A O 1
ATOM 829 N N . LEU A 1 102 ? 37.860 4.805 -31.762 1.00 47.00 102 LEU A N 1
ATOM 830 C CA . LEU A 1 102 ? 37.294 5.959 -32.492 1.00 47.00 102 LEU A CA 1
ATOM 831 C C . LEU A 1 102 ? 36.317 5.693 -33.671 1.00 47.00 102 LEU A C 1
ATOM 833 O O . LEU A 1 102 ? 36.042 6.598 -34.452 1.00 47.00 102 LEU A O 1
ATOM 837 N N . LYS A 1 103 ? 35.737 4.497 -33.831 1.00 46.09 103 LYS A N 1
ATOM 838 C CA . LYS A 1 103 ? 34.895 4.157 -35.003 1.00 46.09 103 LYS A CA 1
ATOM 839 C C . LYS A 1 103 ? 33.373 4.223 -34.795 1.00 46.09 103 LYS A C 1
ATOM 841 O O . LYS A 1 103 ? 32.638 4.071 -35.765 1.00 46.09 103 LYS A O 1
ATOM 846 N N . LYS A 1 104 ? 32.863 4.514 -33.589 1.00 43.75 104 LYS A N 1
ATOM 847 C CA . LYS A 1 104 ? 31.402 4.610 -33.326 1.00 43.75 104 LYS A CA 1
ATOM 848 C C . LYS A 1 104 ? 30.798 6.021 -33.410 1.00 43.75 104 LYS A C 1
ATOM 850 O O . LYS A 1 104 ? 29.609 6.186 -33.150 1.00 43.75 104 LYS A O 1
ATOM 855 N N . GLN A 1 105 ? 31.564 7.033 -33.820 1.00 41.56 105 GLN A N 1
ATOM 856 C CA . GLN A 1 105 ? 31.075 8.419 -33.881 1.00 41.56 105 GLN A CA 1
ATOM 857 C C . GLN A 1 105 ? 30.404 8.800 -35.220 1.00 41.56 105 GLN A C 1
ATOM 859 O O . GLN A 1 105 ? 29.791 9.860 -35.308 1.00 41.56 105 GLN A O 1
ATOM 864 N N . HIS A 1 106 ? 30.429 7.933 -36.245 1.00 42.81 106 HIS A N 1
ATOM 865 C CA . HIS A 1 106 ? 29.913 8.268 -37.585 1.00 42.81 106 HIS A CA 1
ATOM 866 C C . HIS A 1 106 ? 28.508 7.747 -37.943 1.00 42.81 106 HIS A C 1
ATOM 868 O O . HIS A 1 106 ? 27.984 8.132 -38.984 1.00 42.81 106 HIS A O 1
ATOM 874 N N . GLN A 1 107 ? 27.838 6.958 -37.093 1.00 41.91 107 GLN A N 1
ATOM 875 C CA . GLN A 1 107 ? 26.468 6.484 -37.381 1.00 41.91 107 GLN A CA 1
ATOM 876 C C . GLN A 1 107 ? 25.346 7.343 -36.775 1.00 41.91 107 GLN A C 1
ATOM 878 O O . GLN A 1 107 ? 24.193 7.191 -37.163 1.00 41.91 107 GLN A O 1
ATOM 883 N N . LYS A 1 108 ? 25.654 8.307 -35.893 1.00 40.44 108 LYS A N 1
ATOM 884 C CA . LYS A 1 108 ? 24.634 9.164 -35.252 1.00 40.44 108 LYS A CA 1
ATOM 885 C C . LYS A 1 108 ? 24.311 10.464 -36.009 1.00 40.44 108 LYS A C 1
ATOM 887 O O . LYS A 1 108 ? 23.459 11.221 -35.563 1.00 40.44 108 LYS A O 1
ATOM 892 N N . ARG A 1 109 ? 24.957 10.731 -37.155 1.00 37.22 109 ARG A N 1
ATOM 893 C CA . ARG A 1 109 ? 24.762 11.962 -37.957 1.00 37.22 109 ARG A CA 1
ATOM 894 C C . ARG A 1 109 ? 23.876 11.801 -39.205 1.00 37.22 109 ARG A C 1
ATOM 896 O O . ARG A 1 109 ? 23.796 12.736 -39.989 1.00 37.22 109 ARG A O 1
ATOM 903 N N . ARG A 1 110 ? 23.192 10.664 -39.405 1.00 34.31 110 ARG A N 1
ATOM 904 C CA . ARG A 1 110 ? 22.379 10.415 -40.620 1.00 34.31 110 ARG A CA 1
ATOM 905 C C . ARG A 1 110 ? 20.864 10.237 -40.424 1.00 34.31 110 ARG A C 1
ATOM 907 O O . ARG A 1 110 ? 20.191 9.953 -41.402 1.00 34.31 110 ARG A O 1
ATOM 914 N N . ALA A 1 111 ? 20.317 10.464 -39.227 1.00 33.59 111 ALA A N 1
ATOM 915 C CA . ALA A 1 111 ? 18.867 10.363 -38.980 1.00 33.59 111 ALA A CA 1
ATOM 916 C C . ALA A 1 111 ? 18.150 11.708 -38.727 1.00 33.59 111 ALA A C 1
ATOM 918 O O . ALA A 1 111 ? 16.950 11.711 -38.494 1.00 33.59 111 ALA A O 1
ATOM 919 N N . ASN A 1 112 ? 18.852 12.847 -38.812 1.00 35.56 112 ASN A N 1
ATOM 920 C CA . ASN A 1 112 ? 18.234 14.176 -38.729 1.00 35.56 112 ASN A CA 1
ATOM 921 C C . ASN A 1 112 ? 18.290 14.867 -40.094 1.00 35.56 112 ASN A C 1
ATOM 923 O O . ASN A 1 112 ? 19.164 15.691 -40.353 1.00 35.56 112 ASN A O 1
ATOM 927 N N . SER A 1 113 ? 17.361 14.510 -40.974 1.00 31.25 113 SER A N 1
ATOM 928 C CA . SER A 1 113 ? 16.927 15.365 -42.076 1.00 31.25 113 SER A CA 1
ATOM 929 C C . SER A 1 113 ? 15.518 14.941 -42.480 1.00 31.25 113 SER A C 1
ATOM 931 O O . SER A 1 113 ? 15.250 13.747 -42.568 1.00 31.25 113 SER A O 1
ATOM 933 N N . VAL A 1 114 ? 14.672 15.934 -42.763 1.00 28.41 114 VAL A N 1
ATOM 934 C CA . VAL A 1 114 ? 13.282 15.842 -43.247 1.00 28.41 114 VAL A CA 1
ATOM 935 C C . VAL A 1 114 ? 12.216 15.645 -42.154 1.00 28.41 114 VAL A C 1
ATOM 937 O O . VAL A 1 114 ? 11.761 14.542 -41.891 1.00 28.41 114 VAL A O 1
ATOM 940 N N . ASN A 1 115 ? 11.755 16.736 -41.532 1.00 27.03 115 ASN A N 1
ATOM 941 C CA . ASN A 1 115 ? 10.553 17.425 -42.026 1.00 27.03 115 ASN A CA 1
ATOM 942 C C . ASN A 1 115 ? 10.254 18.701 -41.222 1.00 27.03 115 ASN A C 1
ATOM 944 O O . ASN A 1 115 ? 9.995 18.673 -40.021 1.00 27.03 115 ASN A O 1
ATOM 948 N N . GLN A 1 116 ? 10.276 19.827 -41.931 1.00 29.69 116 GLN A N 1
ATOM 949 C CA . GLN A 1 116 ? 9.621 21.069 -41.542 1.00 29.69 116 GLN A CA 1
ATOM 950 C C . GLN A 1 116 ? 8.119 20.912 -41.816 1.00 29.69 116 GLN A C 1
ATOM 952 O O . GLN A 1 116 ? 7.772 20.414 -42.881 1.00 29.69 116 GLN A O 1
ATOM 957 N N . ASN A 1 117 ? 7.248 21.355 -40.902 1.00 28.23 117 ASN A N 1
ATOM 958 C CA . ASN A 1 117 ? 6.034 22.103 -41.261 1.00 28.23 117 ASN A CA 1
ATOM 959 C C . ASN A 1 117 ? 5.308 22.684 -40.028 1.00 28.23 117 ASN A C 1
ATOM 961 O O . ASN A 1 117 ? 4.800 21.972 -39.169 1.00 28.23 117 ASN A O 1
ATOM 965 N N . SER A 1 118 ? 5.324 24.020 -39.975 1.00 29.72 118 SER A N 1
ATOM 966 C CA . SER A 1 118 ? 4.195 24.926 -39.708 1.00 29.72 118 SER A CA 1
ATOM 967 C C . SER A 1 118 ? 3.077 24.504 -38.734 1.00 29.72 118 SER A C 1
ATOM 969 O O . SER A 1 118 ? 2.143 23.795 -39.092 1.00 29.72 118 SER A O 1
ATOM 971 N N . GLN A 1 119 ? 3.029 2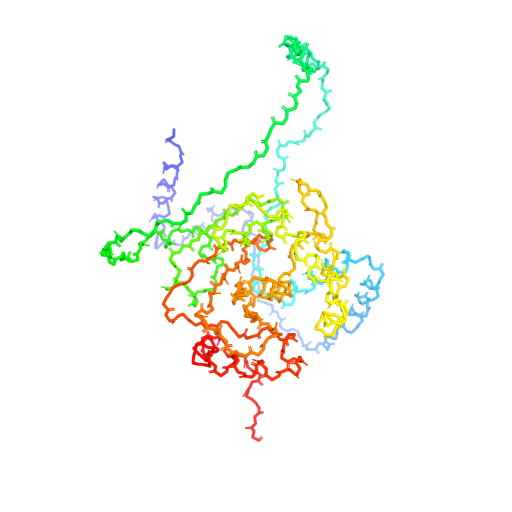5.161 -37.567 1.00 29.17 119 GLN A N 1
ATOM 972 C CA . GLN A 1 119 ? 1.779 25.397 -36.832 1.00 29.17 119 GLN A CA 1
ATOM 973 C C . GLN A 1 119 ? 1.589 26.893 -36.538 1.00 29.17 119 GLN A C 1
ATOM 975 O O . GLN A 1 119 ? 2.347 27.520 -35.800 1.00 29.17 119 GLN A O 1
ATOM 980 N N . LYS A 1 120 ? 0.532 27.468 -37.121 1.00 29.42 120 LYS A N 1
ATOM 981 C CA . LYS A 1 120 ? -0.073 28.756 -36.757 1.00 29.42 120 LYS A CA 1
ATOM 982 C C . LYS A 1 120 ? -1.588 28.537 -36.653 1.00 29.42 120 LYS A C 1
ATOM 984 O O . LYS A 1 120 ? -2.179 28.235 -37.676 1.00 29.42 120 LYS A O 1
ATOM 989 N N . ARG A 1 121 ? -2.152 28.823 -35.459 1.00 26.67 121 ARG A N 1
ATOM 990 C CA . ARG A 1 121 ? -3.495 29.408 -35.148 1.00 26.67 121 ARG A CA 1
ATOM 991 C C . ARG A 1 121 ? -4.751 28.656 -35.681 1.00 26.67 121 ARG A C 1
ATOM 993 O O . ARG A 1 121 ? -4.756 28.219 -36.808 1.00 26.67 121 ARG A O 1
ATOM 1000 N N . ARG A 1 122 ? -5.914 28.551 -35.012 1.00 30.22 122 ARG A N 1
ATOM 1001 C CA . ARG A 1 122 ? -6.605 29.373 -33.993 1.00 30.22 122 ARG A CA 1
ATOM 1002 C C . ARG A 1 122 ? -7.911 28.657 -33.529 1.00 30.22 122 ARG A C 1
ATOM 1004 O O . ARG A 1 122 ? -8.579 28.070 -34.361 1.00 30.22 122 ARG A O 1
ATOM 1011 N N . ARG A 1 123 ? -8.288 28.896 -32.259 1.00 26.69 123 ARG A N 1
ATOM 1012 C CA . ARG A 1 123 ? -9.632 29.158 -31.655 1.00 26.69 123 ARG A CA 1
ATOM 1013 C C . ARG A 1 123 ? -10.821 28.156 -31.712 1.00 26.69 123 ARG A C 1
ATOM 1015 O O . ARG A 1 123 ? -11.382 27.919 -32.766 1.00 26.69 123 ARG A O 1
ATOM 1022 N N . SER A 1 124 ? -11.279 27.833 -30.484 1.00 26.28 124 SER A N 1
ATOM 1023 C CA . SER A 1 124 ? -12.655 27.751 -29.912 1.00 26.28 124 SER A CA 1
ATOM 1024 C C . SER A 1 124 ? -13.720 26.835 -30.529 1.00 26.28 124 SER A C 1
ATOM 1026 O O . SER A 1 124 ? -14.027 26.982 -31.703 1.00 26.28 124 SER A O 1
ATOM 1028 N N . THR A 1 125 ? -14.419 26.033 -29.704 1.00 26.83 125 THR A N 1
ATOM 1029 C CA . THR A 1 125 ? -15.754 26.312 -29.094 1.00 26.83 125 THR A CA 1
ATOM 1030 C C . THR A 1 125 ? -16.067 25.231 -28.022 1.00 26.83 125 THR A C 1
ATOM 1032 O O . THR A 1 125 ? -15.691 24.078 -28.207 1.00 26.83 125 THR A O 1
ATOM 1035 N N . LYS A 1 126 ? -16.677 25.597 -26.879 1.00 28.17 126 LYS A N 1
ATOM 1036 C CA . LYS A 1 126 ? -17.256 24.683 -25.852 1.00 28.17 126 LYS A CA 1
ATOM 1037 C C . LYS A 1 126 ? -18.701 24.271 -26.264 1.00 28.17 126 LYS A C 1
ATOM 1039 O O . LYS A 1 126 ? -19.155 24.737 -27.301 1.00 28.17 126 LYS A O 1
ATOM 1044 N N . PRO A 1 127 ? -19.515 23.677 -25.371 1.00 31.48 127 PRO A N 1
ATOM 1045 C CA . PRO A 1 127 ? -19.534 22.300 -24.868 1.00 31.48 127 PRO A CA 1
ATOM 1046 C C . PRO A 1 127 ? -20.813 21.573 -25.351 1.00 31.48 127 PRO A C 1
ATOM 1048 O O . PRO A 1 127 ? -21.733 22.222 -25.831 1.00 31.48 127 PRO A O 1
ATOM 1051 N N . ASN A 1 128 ? -20.934 20.255 -25.177 1.00 25.86 128 ASN A N 1
ATOM 1052 C CA . ASN A 1 128 ? -22.254 19.614 -25.191 1.00 25.86 128 ASN A CA 1
ATOM 1053 C C . ASN A 1 128 ? -22.354 18.577 -24.073 1.00 25.86 128 ASN A C 1
ATOM 1055 O O . ASN A 1 128 ? -21.603 17.607 -24.027 1.00 25.86 128 ASN A O 1
ATOM 1059 N N . ILE A 1 129 ? -23.288 18.864 -23.170 1.00 26.31 129 ILE A N 1
ATOM 1060 C CA . ILE A 1 129 ? -23.918 17.952 -22.223 1.00 26.31 129 ILE A CA 1
ATOM 1061 C C . ILE A 1 129 ? -24.806 17.020 -23.049 1.00 26.31 129 ILE A C 1
ATOM 1063 O O . ILE A 1 129 ? -25.592 17.511 -23.858 1.00 26.31 129 ILE A O 1
ATOM 1067 N N . VAL A 1 130 ? -24.701 15.707 -22.846 1.00 27.66 130 VAL A N 1
ATOM 1068 C CA . VAL A 1 130 ? -25.767 14.776 -23.230 1.00 27.66 130 VAL A CA 1
ATOM 1069 C C . VAL A 1 130 ? -26.014 13.819 -22.072 1.00 27.66 130 VAL A C 1
ATOM 1071 O O . VAL A 1 130 ? -25.094 13.187 -21.556 1.00 27.66 130 VAL A O 1
ATOM 1074 N N . GLU A 1 131 ? -27.278 13.820 -21.668 1.00 23.08 131 GLU A N 1
ATOM 1075 C CA . GLU A 1 131 ? -27.956 13.017 -20.662 1.00 23.08 131 GLU A CA 1
ATOM 1076 C C . GLU A 1 131 ? -27.676 11.514 -20.720 1.00 23.08 131 GLU A C 1
ATOM 1078 O O . GLU A 1 131 ? -27.531 10.901 -21.779 1.00 23.08 131 GLU A O 1
ATOM 1083 N N . TYR A 1 132 ? -27.697 10.933 -19.521 1.00 24.17 132 TYR A N 1
ATOM 1084 C CA . TYR A 1 132 ? -27.800 9.508 -19.256 1.00 24.17 132 TYR A CA 1
ATOM 1085 C C . TYR A 1 132 ? -29.098 8.939 -19.833 1.00 24.17 132 TYR A C 1
ATOM 1087 O O . TYR A 1 132 ? -30.180 9.410 -19.494 1.00 24.17 132 TYR A O 1
ATOM 1095 N N . ASN A 1 133 ? -28.989 7.859 -20.608 1.00 25.64 133 ASN A N 1
ATOM 1096 C CA . ASN A 1 133 ? -30.094 6.934 -20.832 1.00 25.64 133 ASN A CA 1
ATOM 1097 C C . ASN A 1 133 ? -29.700 5.533 -20.359 1.00 25.64 133 ASN A C 1
ATOM 1099 O O . ASN A 1 133 ? -28.785 4.897 -20.881 1.00 25.64 133 ASN A O 1
ATOM 1103 N N . PHE A 1 134 ? -30.432 5.106 -19.337 1.00 30.31 134 PHE A N 1
ATOM 1104 C CA . PHE A 1 134 ? -30.533 3.769 -18.778 1.00 30.31 134 PHE A CA 1
ATOM 1105 C C . PHE A 1 134 ? -31.155 2.824 -19.819 1.00 30.31 134 PHE A C 1
ATOM 1107 O O . PHE A 1 134 ? -32.263 3.074 -20.291 1.00 30.31 134 PHE A O 1
ATOM 1114 N N . MET A 1 135 ? -30.456 1.744 -20.181 1.00 29.95 135 MET A N 1
ATOM 1115 C CA . MET A 1 135 ? -31.072 0.584 -20.831 1.00 29.95 135 MET A CA 1
ATOM 1116 C C . MET A 1 135 ? -30.507 -0.720 -20.268 1.00 29.95 135 MET A C 1
ATOM 1118 O O . MET A 1 135 ? -29.297 -0.946 -20.245 1.00 29.95 135 MET A O 1
ATOM 1122 N N . ASP A 1 136 ? -31.449 -1.552 -19.831 1.00 31.12 136 ASP A N 1
ATOM 1123 C CA . ASP A 1 136 ? -31.309 -2.884 -19.263 1.00 31.12 136 ASP A CA 1
ATOM 1124 C C . ASP A 1 136 ? -30.469 -3.840 -20.118 1.00 31.12 136 ASP A C 1
ATOM 1126 O O . ASP A 1 136 ? -30.775 -4.099 -21.285 1.00 31.12 136 ASP A O 1
ATOM 1130 N N . LEU A 1 137 ? -29.486 -4.491 -19.489 1.00 31.58 137 LEU A N 1
ATOM 1131 C CA . LEU A 1 137 ? -28.906 -5.736 -19.984 1.00 31.58 137 LEU A CA 1
ATOM 1132 C C . LEU A 1 137 ? -28.917 -6.789 -18.870 1.00 31.58 137 LEU A C 1
ATOM 1134 O O . LEU A 1 137 ? -28.352 -6.615 -17.794 1.00 31.58 137 LEU A O 1
ATOM 1138 N N . LYS A 1 138 ? -29.619 -7.884 -19.172 1.00 32.06 138 LYS A N 1
ATOM 1139 C CA . LYS A 1 138 ? -29.846 -9.081 -18.354 1.00 32.06 138 LYS A CA 1
ATOM 1140 C C . LYS A 1 138 ? -28.538 -9.695 -17.816 1.00 32.06 138 LYS A C 1
ATOM 1142 O O . LYS A 1 138 ? -27.513 -9.622 -18.497 1.00 32.06 138 LYS A O 1
ATOM 1147 N N . PRO A 1 139 ? -28.576 -10.378 -16.655 1.00 28.50 139 PRO A N 1
ATOM 1148 C CA . PRO A 1 139 ? -27.396 -11.004 -16.070 1.00 28.50 139 PRO A CA 1
ATOM 1149 C C . PRO A 1 139 ? -26.896 -12.154 -16.954 1.00 28.50 139 PRO A C 1
ATOM 1151 O O . PRO A 1 139 ? -27.656 -13.043 -17.340 1.00 28.50 139 PRO A O 1
ATOM 1154 N N . SER A 1 140 ? -25.605 -12.120 -17.281 1.00 29.75 140 SER A N 1
ATOM 1155 C CA . SER A 1 140 ? -24.887 -13.224 -17.927 1.00 29.75 140 SER A CA 1
ATOM 1156 C C . SER A 1 140 ? -24.286 -14.150 -16.854 1.00 29.75 140 SER A C 1
ATOM 1158 O O . SER A 1 140 ? -24.033 -13.695 -15.737 1.00 29.75 140 SER A O 1
ATOM 1160 N N . PRO A 1 141 ? -24.130 -15.456 -17.139 1.00 35.16 141 PRO A N 1
ATOM 1161 C CA . PRO A 1 141 ? -23.962 -16.479 -16.113 1.00 35.16 141 PRO A CA 1
ATOM 1162 C C . PRO A 1 141 ? -22.591 -16.405 -15.432 1.00 35.16 141 PRO A C 1
ATOM 1164 O O . PRO A 1 141 ? -21.580 -16.081 -16.057 1.00 35.16 141 PRO A O 1
ATOM 1167 N N . SER A 1 142 ? -22.604 -16.730 -14.139 1.00 39.19 142 SER A N 1
ATOM 1168 C CA . SER A 1 142 ? -21.472 -16.899 -13.224 1.00 39.19 142 SER A CA 1
ATOM 1169 C C . SER A 1 142 ? -20.207 -17.421 -13.911 1.00 39.19 142 SER A C 1
ATOM 1171 O O . SER A 1 142 ? -20.176 -18.549 -14.407 1.00 39.19 142 SER A O 1
ATOM 1173 N N . ARG A 1 143 ? -19.150 -16.600 -13.918 1.00 40.34 143 ARG A N 1
ATOM 1174 C CA . ARG A 1 143 ? -17.806 -17.022 -14.322 1.00 40.34 143 ARG A CA 1
ATOM 1175 C C . ARG A 1 143 ? -17.192 -17.850 -13.195 1.00 40.34 143 ARG A C 1
ATOM 1177 O O . ARG A 1 143 ? -16.911 -17.321 -12.127 1.00 40.34 143 ARG A O 1
ATOM 1184 N N . GLU A 1 144 ? -16.998 -19.135 -13.457 1.00 36.91 144 GLU A N 1
ATOM 1185 C CA . GLU A 1 144 ? -16.117 -20.015 -12.683 1.00 36.91 144 GLU A CA 1
ATOM 1186 C C . GLU A 1 144 ? -14.700 -19.404 -12.569 1.00 36.91 144 GLU A C 1
ATOM 1188 O O . GLU A 1 144 ? -14.235 -18.770 -13.527 1.00 36.91 144 GLU A O 1
ATOM 1193 N N . PRO A 1 145 ? -13.992 -19.585 -11.437 1.00 41.91 145 PRO A N 1
ATOM 1194 C CA . PRO A 1 145 ? -12.655 -19.034 -11.239 1.00 41.91 145 PRO A CA 1
ATOM 1195 C C . PRO A 1 145 ? -11.668 -19.638 -12.246 1.00 41.91 145 PRO A C 1
ATOM 1197 O O . PRO A 1 145 ? -11.487 -20.853 -12.335 1.00 41.91 145 PRO A O 1
ATOM 1200 N N . SER A 1 146 ? -11.007 -18.786 -13.031 1.00 39.59 146 SER A N 1
ATOM 1201 C CA . SER A 1 146 ? -10.016 -19.226 -14.011 1.00 39.59 146 SER A CA 1
ATOM 1202 C C . SER A 1 146 ? -8.793 -19.824 -13.308 1.00 39.59 146 SER A C 1
ATOM 1204 O O . SER A 1 146 ? -8.040 -19.111 -12.646 1.00 39.59 146 SER A O 1
ATOM 1206 N N . TYR A 1 147 ? -8.539 -21.116 -13.526 1.00 46.03 147 TYR A N 1
ATOM 1207 C CA . TYR A 1 147 ? -7.371 -21.882 -13.055 1.00 46.03 147 TYR A CA 1
ATOM 1208 C C . TYR A 1 147 ? -5.992 -21.355 -13.533 1.00 46.03 147 TYR A C 1
ATOM 1210 O O . TYR A 1 147 ? -4.969 -22.009 -13.338 1.00 46.03 147 TYR A O 1
ATOM 1218 N N . THR A 1 148 ? -5.918 -20.181 -14.163 1.00 48.34 148 THR A N 1
ATOM 1219 C CA . THR A 1 148 ? -4.707 -19.637 -14.797 1.00 48.34 148 THR A CA 1
ATOM 1220 C C . THR A 1 148 ? -3.692 -19.030 -13.822 1.00 48.34 148 THR A C 1
ATOM 1222 O O . THR A 1 148 ? -2.532 -18.881 -14.196 1.00 48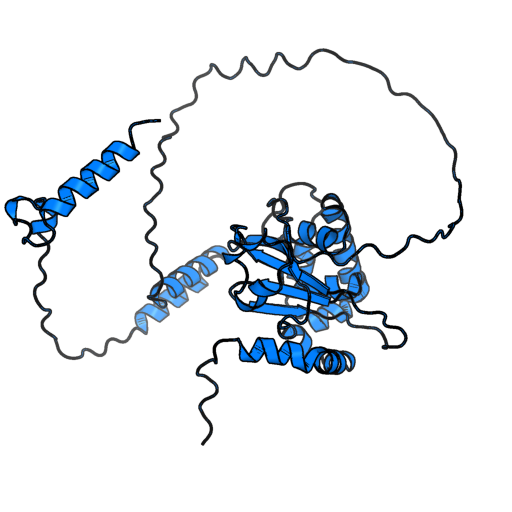.34 148 THR A O 1
ATOM 1225 N N . ASN A 1 149 ? -4.068 -18.715 -12.575 1.00 51.34 149 ASN A N 1
ATOM 1226 C CA . ASN A 1 149 ? -3.177 -17.999 -11.641 1.00 51.34 149 ASN A CA 1
ATOM 1227 C C . ASN A 1 149 ? -2.164 -18.884 -10.903 1.00 51.34 149 ASN A C 1
ATOM 1229 O O . ASN A 1 149 ? -1.171 -18.367 -10.398 1.00 51.34 149 ASN A O 1
ATOM 1233 N N . TYR A 1 150 ? -2.358 -20.208 -10.862 1.00 54.62 150 TYR A N 1
ATOM 1234 C CA . TYR A 1 150 ? -1.436 -21.115 -10.158 1.00 54.62 150 TYR A CA 1
ATOM 1235 C C . TYR A 1 150 ? -0.018 -21.143 -10.757 1.00 54.62 150 TYR A C 1
ATOM 1237 O O . TYR A 1 150 ? 0.913 -21.607 -10.101 1.00 54.62 150 TYR A O 1
ATOM 1245 N N . PHE A 1 151 ? 0.162 -20.629 -11.977 1.00 63.97 151 PHE A N 1
ATOM 1246 C CA . PHE A 1 151 ? 1.453 -20.581 -12.666 1.00 63.97 151 PHE A CA 1
ATOM 1247 C C . PHE A 1 151 ? 2.097 -19.192 -12.702 1.00 63.97 151 PHE A C 1
ATOM 1249 O O . PHE A 1 151 ? 3.183 -19.069 -13.273 1.00 63.97 151 PHE A O 1
ATOM 1256 N N . ASP A 1 152 ? 1.485 -18.153 -12.119 1.00 80.00 152 ASP A N 1
ATOM 1257 C CA . ASP A 1 152 ? 2.132 -16.840 -12.078 1.00 80.00 152 ASP A CA 1
ATOM 1258 C C . ASP A 1 152 ? 3.396 -16.924 -11.197 1.00 80.00 152 ASP A C 1
ATOM 1260 O O . ASP A 1 152 ? 3.303 -17.256 -10.009 1.00 80.00 152 ASP A O 1
ATOM 1264 N N . PRO A 1 153 ? 4.600 -16.623 -11.726 1.00 88.94 153 PRO A N 1
ATOM 1265 C CA . PRO A 1 153 ? 5.829 -16.652 -10.940 1.00 88.94 153 PRO A CA 1
ATOM 1266 C C . PRO A 1 153 ? 5.800 -15.752 -9.697 1.00 88.94 153 PRO A C 1
ATOM 1268 O O . PRO A 1 153 ? 6.593 -15.981 -8.784 1.00 88.94 153 PRO A O 1
ATOM 1271 N N . LEU A 1 154 ? 4.924 -14.741 -9.659 1.00 93.44 154 LEU A N 1
ATOM 1272 C CA . LEU A 1 154 ? 4.721 -13.822 -8.539 1.00 93.44 154 LEU A CA 1
ATOM 1273 C C . LEU A 1 154 ? 3.863 -14.421 -7.422 1.00 93.44 154 LEU A C 1
ATOM 1275 O O . LEU A 1 154 ? 3.923 -13.937 -6.295 1.00 93.44 154 LEU A O 1
ATOM 1279 N N . MET A 1 155 ? 3.123 -15.502 -7.685 1.00 93.50 155 MET A N 1
ATOM 1280 C CA . MET A 1 155 ? 2.280 -16.168 -6.688 1.00 93.50 155 MET A CA 1
ATOM 1281 C C . MET A 1 155 ? 3.090 -16.590 -5.452 1.00 93.50 155 MET A C 1
ATOM 1283 O O . MET A 1 155 ? 2.673 -16.384 -4.315 1.00 93.50 155 MET A O 1
ATOM 1287 N N . LYS A 1 156 ? 4.316 -17.087 -5.662 1.00 92.31 156 LYS A N 1
ATOM 1288 C CA . LYS A 1 156 ? 5.253 -17.481 -4.590 1.00 92.31 156 LYS A CA 1
ATOM 1289 C C . LYS A 1 156 ? 5.757 -16.308 -3.736 1.00 92.31 156 LYS A C 1
ATOM 1291 O O . LYS A 1 156 ? 6.402 -16.524 -2.710 1.00 92.31 156 LYS A O 1
ATOM 1296 N N . GLU A 1 157 ? 5.564 -15.074 -4.199 1.00 94.75 157 GLU A N 1
ATOM 1297 C CA . GLU A 1 157 ? 5.927 -13.856 -3.475 1.00 94.75 157 GLU A CA 1
ATOM 1298 C C . GLU A 1 157 ? 4.789 -13.356 -2.573 1.00 94.75 157 GLU A C 1
ATOM 1300 O O . GLU A 1 157 ? 5.033 -12.539 -1.690 1.00 94.75 157 GLU A O 1
ATOM 1305 N N . ILE A 1 158 ? 3.576 -13.888 -2.739 1.00 95.62 158 ILE A N 1
ATOM 1306 C CA . ILE A 1 158 ? 2.393 -13.552 -1.942 1.00 95.62 158 ILE A CA 1
ATOM 1307 C C . ILE A 1 158 ? 2.231 -14.590 -0.816 1.00 95.62 158 ILE A C 1
ATOM 1309 O O . ILE A 1 158 ? 2.481 -15.776 -1.060 1.00 95.62 158 ILE A O 1
ATOM 1313 N N . PRO A 1 159 ? 1.812 -14.206 0.408 1.00 95.12 159 PRO A N 1
ATOM 1314 C CA . PRO A 1 159 ? 1.604 -15.166 1.490 1.00 95.12 159 PRO A CA 1
ATOM 1315 C C . PRO A 1 159 ? 0.605 -16.266 1.116 1.00 95.12 159 PRO A C 1
ATOM 1317 O O . PRO A 1 159 ? -0.487 -15.989 0.617 1.00 95.12 159 PRO A O 1
ATOM 1320 N N . VAL A 1 160 ? 0.978 -17.515 1.409 1.00 93.31 160 VAL A N 1
ATOM 1321 C CA . VAL A 1 160 ? 0.250 -18.730 0.990 1.00 93.31 160 VAL A CA 1
ATOM 1322 C C . VAL A 1 160 ? -1.203 -18.741 1.468 1.00 93.31 160 VAL A C 1
ATOM 1324 O O . VAL A 1 160 ? -2.079 -19.239 0.770 1.00 93.31 160 VAL A O 1
ATOM 1327 N N . VAL A 1 161 ? -1.481 -18.118 2.616 1.00 94.06 161 VAL A N 1
ATOM 1328 C CA . VAL A 1 161 ? -2.832 -17.975 3.179 1.00 94.06 161 VAL A CA 1
ATOM 1329 C C . VAL A 1 161 ? -3.836 -17.319 2.219 1.00 94.06 161 VAL A C 1
ATOM 1331 O O . VAL A 1 161 ? -5.022 -17.635 2.269 1.00 94.06 161 VAL A O 1
ATOM 1334 N N . PHE A 1 162 ? -3.380 -16.451 1.311 1.00 95.81 162 PHE A N 1
ATOM 1335 C CA . PHE A 1 162 ? -4.256 -15.784 0.343 1.00 95.81 162 PHE A CA 1
ATOM 1336 C C . PHE A 1 162 ? -4.415 -16.559 -0.962 1.00 95.81 162 PHE A C 1
ATOM 1338 O O . PHE A 1 162 ? -5.334 -16.262 -1.717 1.00 95.81 162 PHE A O 1
ATOM 1345 N N . HIS A 1 163 ? -3.556 -17.546 -1.243 1.00 95.00 163 HIS A N 1
ATOM 1346 C CA . HIS A 1 163 ? -3.497 -18.225 -2.544 1.00 95.00 163 HIS A CA 1
ATOM 1347 C C . HIS A 1 163 ? -4.843 -18.767 -3.040 1.00 95.00 163 HIS A C 1
ATOM 1349 O O . HIS A 1 163 ? -5.149 -18.536 -4.210 1.00 95.00 163 HIS A O 1
ATOM 1355 N N . PRO A 1 164 ? -5.682 -19.402 -2.195 1.00 94.88 164 PRO A N 1
ATOM 1356 C CA . PRO A 1 164 ? -6.984 -19.910 -2.631 1.00 94.88 164 PRO A CA 1
ATOM 1357 C C . PRO A 1 164 ? -7.964 -18.828 -3.105 1.00 94.88 164 PRO A C 1
ATOM 1359 O O . PRO A 1 164 ? -8.930 -19.146 -3.790 1.00 94.88 164 PRO A O 1
ATOM 1362 N N . TYR A 1 165 ? -7.725 -17.567 -2.742 1.00 96.31 165 TYR A N 1
ATOM 1363 C CA . TYR A 1 165 ? -8.636 -16.445 -2.971 1.00 96.31 165 TYR A CA 1
ATOM 1364 C C . TYR A 1 165 ? -8.190 -15.529 -4.113 1.00 96.31 165 TYR A C 1
ATOM 1366 O O . TYR A 1 165 ? -8.891 -14.574 -4.439 1.00 96.31 165 TYR A O 1
ATOM 1374 N N . ILE A 1 166 ? -7.022 -15.784 -4.715 1.00 96.25 166 ILE A N 1
ATOM 1375 C CA . ILE A 1 166 ? -6.458 -14.923 -5.759 1.00 96.25 166 ILE A CA 1
ATOM 1376 C C . ILE A 1 166 ? -7.090 -15.246 -7.114 1.00 96.25 166 ILE A C 1
ATOM 1378 O O . ILE A 1 166 ? -6.781 -16.260 -7.745 1.00 96.25 166 ILE A O 1
ATOM 1382 N N . THR A 1 167 ? -7.923 -14.332 -7.608 1.00 95.62 167 THR A N 1
ATOM 1383 C CA . THR A 1 167 ? -8.570 -14.448 -8.925 1.00 95.62 167 THR A CA 1
ATOM 1384 C C . THR A 1 167 ? -7.828 -13.706 -10.025 1.00 95.62 167 THR A C 1
ATOM 1386 O O . THR A 1 167 ? -8.007 -14.031 -11.199 1.00 95.62 167 THR A O 1
ATOM 1389 N N . ASN A 1 168 ? -6.925 -12.783 -9.684 1.00 95.62 168 ASN A N 1
ATOM 1390 C CA . ASN A 1 168 ? -6.083 -12.099 -10.663 1.00 95.62 168 ASN A CA 1
ATOM 1391 C C . ASN A 1 168 ? -4.813 -11.511 -10.025 1.00 95.62 168 ASN A C 1
ATOM 1393 O O . ASN A 1 168 ? -4.852 -10.987 -8.910 1.00 95.62 168 ASN A O 1
ATOM 1397 N N . ILE A 1 169 ? -3.706 -11.532 -10.768 1.00 96.56 169 ILE A N 1
ATOM 1398 C CA . ILE A 1 169 ? -2.460 -10.827 -10.449 1.00 96.56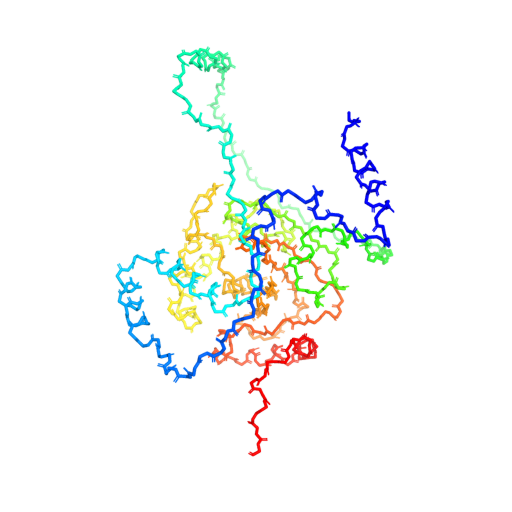 169 ILE A CA 1
ATOM 1399 C C . ILE A 1 169 ? -2.112 -9.941 -11.639 1.00 96.56 169 ILE A C 1
ATOM 1401 O O . ILE A 1 169 ? -2.108 -10.389 -12.783 1.00 96.56 169 ILE A O 1
ATOM 1405 N N . GLN A 1 170 ? -1.798 -8.675 -11.375 1.00 96.81 170 GLN A N 1
ATOM 1406 C CA . GLN A 1 170 ? -1.404 -7.745 -12.425 1.00 96.81 170 GLN A CA 1
ATOM 1407 C C . GLN A 1 170 ? -0.104 -7.036 -12.059 1.00 96.81 170 GLN A C 1
ATOM 1409 O O . GLN A 1 170 ? -0.040 -6.233 -11.124 1.00 96.81 170 GLN A O 1
ATOM 1414 N N . ASN A 1 171 ? 0.934 -7.352 -12.831 1.00 97.00 171 ASN A N 1
ATOM 1415 C CA . ASN A 1 171 ? 2.253 -6.758 -12.706 1.00 97.00 171 ASN A CA 1
ATOM 1416 C C . ASN A 1 171 ? 2.312 -5.402 -13.425 1.00 97.00 171 ASN A C 1
ATOM 1418 O O . ASN A 1 171 ? 1.925 -5.305 -14.588 1.00 97.00 171 ASN A O 1
ATOM 1422 N N . VAL A 1 172 ? 2.829 -4.381 -12.744 1.00 96.75 172 VAL A N 1
ATOM 1423 C CA . VAL A 1 172 ? 3.001 -3.020 -13.279 1.00 96.75 172 VAL A CA 1
ATOM 1424 C C . VAL A 1 172 ? 4.455 -2.736 -13.630 1.00 96.75 172 VAL A C 1
ATOM 1426 O O . VAL A 1 172 ? 5.360 -3.496 -13.272 1.00 96.75 172 VAL A O 1
ATOM 1429 N N . ILE A 1 173 ? 4.707 -1.612 -14.298 1.00 96.44 173 ILE A N 1
ATOM 1430 C CA . ILE A 1 173 ? 6.066 -1.198 -14.649 1.00 96.44 173 ILE A CA 1
ATOM 1431 C C . ILE A 1 173 ? 6.903 -0.939 -13.380 1.00 96.44 173 ILE A C 1
ATOM 1433 O O . ILE A 1 173 ? 6.508 -0.205 -12.473 1.00 96.44 173 ILE A O 1
ATOM 1437 N N . GLY A 1 174 ? 8.095 -1.543 -13.326 1.00 95.19 174 GLY A N 1
ATOM 1438 C CA . GLY A 1 174 ? 9.064 -1.415 -12.231 1.00 95.19 174 GLY A CA 1
ATOM 1439 C C . GLY A 1 174 ? 10.045 -0.256 -12.419 1.00 95.19 174 GLY A C 1
ATOM 1440 O O . GLY A 1 174 ? 11.243 -0.481 -12.574 1.00 95.19 174 GLY A O 1
ATOM 1441 N N . ASP A 1 175 ? 9.554 0.984 -12.422 1.00 94.94 175 ASP A N 1
ATOM 1442 C CA . ASP A 1 175 ? 10.355 2.208 -12.615 1.00 94.94 175 ASP A CA 1
ATOM 1443 C C . ASP A 1 175 ? 10.550 3.026 -11.321 1.00 94.94 175 ASP A C 1
ATOM 1445 O O . ASP A 1 175 ? 10.855 4.214 -11.354 1.00 94.94 175 ASP A O 1
ATOM 1449 N N . GLY A 1 176 ? 10.349 2.409 -10.156 1.00 95.06 176 GLY A N 1
ATOM 1450 C CA . GLY A 1 176 ? 10.318 3.111 -8.868 1.00 95.06 176 GLY A CA 1
ATOM 1451 C C . GLY A 1 176 ? 8.986 3.810 -8.571 1.00 95.06 176 GLY A C 1
ATOM 1452 O O . GLY A 1 176 ? 8.786 4.265 -7.448 1.00 95.06 176 GLY A O 1
ATOM 1453 N N . ASN A 1 177 ? 8.045 3.842 -9.524 1.00 96.62 177 ASN A N 1
ATOM 1454 C CA . ASN A 1 177 ? 6.667 4.287 -9.300 1.00 96.62 177 ASN A CA 1
ATOM 1455 C C . ASN A 1 177 ? 5.681 3.116 -9.171 1.00 96.62 177 ASN A C 1
ATOM 1457 O O . ASN A 1 177 ? 4.480 3.353 -9.111 1.00 96.62 177 ASN A O 1
ATOM 1461 N N . CYS A 1 178 ? 6.143 1.861 -9.108 1.00 97.38 178 CYS A N 1
ATOM 1462 C CA . CYS A 1 178 ? 5.284 0.668 -9.120 1.00 97.38 178 CYS A CA 1
ATOM 1463 C C . CYS A 1 178 ? 4.170 0.684 -8.058 1.00 97.38 178 CYS A C 1
ATOM 1465 O O . CYS A 1 178 ? 3.046 0.272 -8.336 1.00 97.38 178 CYS A O 1
ATOM 1467 N N . GLY A 1 179 ? 4.437 1.227 -6.866 1.00 97.00 179 GLY A N 1
ATOM 1468 C CA . GLY A 1 179 ? 3.407 1.421 -5.843 1.00 97.00 179 GLY A CA 1
ATOM 1469 C C . GLY A 1 179 ? 2.293 2.350 -6.327 1.00 97.00 179 GLY A C 1
ATOM 1470 O O . GLY A 1 179 ? 1.127 1.966 -6.329 1.00 97.00 179 GLY A O 1
ATOM 1471 N N . PHE A 1 180 ? 2.656 3.530 -6.836 1.00 97.88 180 PHE A N 1
ATOM 1472 C CA . PHE A 1 180 ? 1.707 4.490 -7.407 1.00 97.88 180 PHE A CA 1
ATOM 1473 C C . PHE A 1 180 ? 1.008 3.968 -8.665 1.00 97.88 180 PHE A C 1
ATOM 1475 O O . PHE A 1 180 ? -0.153 4.286 -8.878 1.00 97.88 180 PHE A O 1
ATOM 1482 N N . ARG A 1 181 ? 1.685 3.145 -9.475 1.00 97.75 181 ARG A N 1
ATOM 1483 C CA . ARG A 1 181 ? 1.132 2.483 -10.670 1.00 97.75 181 ARG A CA 1
ATOM 1484 C C . ARG A 1 181 ? 0.132 1.382 -10.337 1.00 97.75 181 ARG A C 1
ATOM 1486 O O . ARG A 1 181 ? -0.809 1.170 -11.093 1.00 97.75 181 ARG A O 1
ATOM 1493 N N . SER A 1 182 ? 0.292 0.719 -9.194 1.00 98.25 182 SER A N 1
ATOM 1494 C CA . SER A 1 182 ? -0.628 -0.334 -8.750 1.00 98.25 182 SER A CA 1
ATOM 1495 C C . SER A 1 182 ? -1.978 0.230 -8.294 1.00 98.25 182 SER A C 1
ATOM 1497 O O . SER A 1 182 ? -3.013 -0.383 -8.544 1.00 98.25 182 SER A O 1
ATOM 1499 N N . ILE A 1 183 ? -1.992 1.416 -7.675 1.00 98.44 183 ILE A N 1
ATOM 1500 C CA . ILE A 1 183 ? -3.204 2.046 -7.125 1.00 98.44 183 ILE A CA 1
ATOM 1501 C C . ILE A 1 183 ? -4.302 2.298 -8.179 1.00 98.44 183 ILE A C 1
ATOM 1503 O O . ILE A 1 183 ? -5.413 1.811 -7.969 1.00 98.44 183 ILE A O 1
ATOM 1507 N N . PRO A 1 184 ? -4.071 2.998 -9.311 1.00 98.12 184 PRO A N 1
ATOM 1508 C CA . PRO A 1 184 ? -5.139 3.266 -10.272 1.00 98.12 184 PRO A CA 1
ATOM 1509 C C . PRO A 1 184 ? -5.699 1.965 -10.854 1.00 98.12 184 PRO A C 1
ATOM 1511 O O . PRO A 1 184 ? -6.911 1.817 -10.964 1.00 98.12 184 PRO A O 1
ATOM 1514 N N . ILE A 1 185 ? -4.854 0.969 -11.120 1.00 97.88 185 ILE A N 1
ATOM 1515 C CA . ILE A 1 185 ? -5.297 -0.343 -11.609 1.00 97.88 185 ILE A CA 1
ATOM 1516 C C . ILE A 1 185 ? -6.175 -1.056 -10.571 1.00 97.88 185 ILE A C 1
ATOM 1518 O O . ILE A 1 185 ? -7.193 -1.662 -10.919 1.00 97.88 185 ILE A O 1
ATOM 1522 N N . CYS A 1 186 ? -5.808 -0.980 -9.290 1.00 97.62 186 CYS A N 1
ATOM 1523 C CA . CYS A 1 186 ? -6.632 -1.466 -8.187 1.00 97.62 186 CYS A CA 1
ATOM 1524 C C . CYS A 1 186 ? -8.003 -0.776 -8.145 1.00 97.62 186 CYS A C 1
ATOM 1526 O O . CYS A 1 186 ? -9.012 -1.441 -7.917 1.00 97.62 186 CYS A O 1
ATOM 1528 N N . LEU A 1 187 ? -8.056 0.524 -8.441 1.00 96.69 187 LEU A N 1
ATOM 1529 C CA . LEU A 1 187 ? -9.291 1.308 -8.525 1.00 96.69 187 LEU A CA 1
ATOM 1530 C C . LEU A 1 187 ? -10.095 1.047 -9.816 1.00 96.69 187 LEU A C 1
ATOM 1532 O O . LEU A 1 187 ? -11.266 1.407 -9.886 1.00 96.69 187 LEU A O 1
ATOM 1536 N N . GLY A 1 188 ? -9.538 0.335 -10.802 1.00 96.00 188 GLY A N 1
ATOM 1537 C CA . GLY A 1 188 ? -10.177 0.087 -12.106 1.00 96.00 188 GLY A CA 1
ATOM 1538 C C . GLY A 1 188 ? -9.888 1.163 -13.160 1.00 96.00 188 GLY A C 1
ATOM 1539 O O . GLY A 1 188 ? -10.595 1.260 -14.158 1.00 96.00 188 GLY A O 1
ATOM 1540 N N . LEU A 1 189 ? -8.856 1.970 -12.934 1.00 97.38 189 LEU A N 1
ATOM 1541 C CA . LEU A 1 189 ? -8.360 3.024 -13.812 1.00 97.38 189 LEU A CA 1
ATOM 1542 C C . LEU A 1 189 ? -7.129 2.543 -14.606 1.00 97.38 189 LEU A C 1
ATOM 1544 O O . LEU A 1 189 ? -6.586 1.464 -14.363 1.00 97.38 189 LEU A O 1
ATOM 1548 N N . SER A 1 190 ? -6.676 3.356 -15.566 1.00 97.62 190 SER A N 1
ATOM 1549 C CA . SER A 1 190 ? -5.462 3.064 -16.348 1.00 97.62 190 SER A CA 1
ATOM 1550 C C . SER A 1 190 ? -4.196 3.220 -15.502 1.00 97.62 190 SER A C 1
ATOM 1552 O O . SER A 1 190 ? -4.098 4.165 -14.718 1.00 97.62 190 SER A O 1
ATOM 1554 N N . GLU A 1 191 ? -3.193 2.359 -15.725 1.00 96.88 191 GLU A N 1
ATOM 1555 C CA . GLU A 1 191 ? -1.869 2.466 -15.091 1.00 96.88 191 GLU A CA 1
ATOM 1556 C C . GLU A 1 191 ? -1.266 3.869 -15.260 1.00 96.88 191 GLU A C 1
ATOM 1558 O O . GLU A 1 191 ? -0.674 4.392 -14.321 1.00 96.88 191 GLU A O 1
ATOM 1563 N N . ASP A 1 192 ? -1.475 4.515 -16.413 1.00 95.50 192 ASP A N 1
ATOM 1564 C CA . ASP A 1 192 ? -0.917 5.833 -16.756 1.00 95.50 192 ASP A CA 1
ATOM 1565 C C . ASP A 1 192 ? -1.383 6.979 -15.841 1.00 95.50 192 ASP A C 1
ATOM 1567 O O . ASP A 1 192 ? -0.777 8.050 -15.835 1.00 95.50 192 ASP A O 1
ATOM 1571 N N . GLN A 1 193 ? -2.425 6.765 -15.031 1.00 96.69 193 GLN A N 1
ATOM 1572 C CA . GLN A 1 193 ? -2.929 7.756 -14.074 1.00 96.69 193 GLN A CA 1
ATOM 1573 C C . GLN A 1 193 ? -2.110 7.817 -12.774 1.00 96.69 193 GLN A C 1
ATOM 1575 O O . GLN A 1 193 ? -2.409 8.617 -11.891 1.00 96.69 193 GLN A O 1
ATOM 1580 N N . TRP A 1 194 ? -1.051 7.014 -12.637 1.00 96.69 194 TRP A N 1
ATOM 1581 C CA . TRP A 1 194 ? -0.218 6.939 -11.430 1.00 96.69 194 TRP A CA 1
ATOM 1582 C C . TRP A 1 194 ? 0.316 8.297 -10.944 1.00 96.69 194 TRP A C 1
ATOM 1584 O O . TRP A 1 194 ? 0.403 8.527 -9.738 1.00 96.69 194 TRP A O 1
ATOM 1594 N N . ALA A 1 195 ? 0.660 9.208 -11.862 1.00 95.56 195 ALA A N 1
ATOM 1595 C CA . ALA A 1 195 ? 1.180 10.532 -11.517 1.00 95.56 195 ALA A CA 1
ATOM 1596 C C . ALA A 1 195 ? 0.089 11.420 -10.902 1.00 95.56 195 ALA A C 1
ATOM 1598 O O . ALA A 1 195 ? 0.345 12.137 -9.936 1.00 95.56 195 ALA A O 1
ATOM 1599 N N . GLN A 1 196 ? -1.139 11.315 -11.418 1.00 96.31 196 GLN A N 1
ATOM 1600 C CA . GLN A 1 196 ? -2.304 11.983 -10.847 1.00 96.31 196 GLN A CA 1
ATOM 1601 C C . GLN A 1 196 ? -2.620 11.416 -9.460 1.00 96.31 196 GLN A C 1
ATOM 1603 O O . GLN A 1 196 ? -2.728 12.186 -8.515 1.00 96.31 196 GLN A O 1
ATOM 1608 N N . ILE A 1 197 ? -2.666 10.087 -9.308 1.00 97.06 197 ILE A N 1
ATOM 1609 C CA . ILE A 1 197 ? -2.887 9.436 -8.005 1.00 97.06 197 ILE A CA 1
ATOM 1610 C C . ILE A 1 197 ? -1.881 9.936 -6.966 1.00 97.06 197 ILE A C 1
ATOM 1612 O O . ILE A 1 197 ? -2.250 10.266 -5.843 1.00 97.06 197 ILE A O 1
ATOM 1616 N N . ARG A 1 198 ? -0.601 10.010 -7.337 1.00 97.44 198 ARG A N 1
ATOM 1617 C CA . ARG A 1 198 ? 0.459 10.510 -6.460 1.00 97.44 198 ARG A CA 1
ATOM 1618 C C . ARG A 1 198 ? 0.230 11.963 -6.038 1.00 97.44 198 ARG A C 1
ATOM 1620 O O . ARG A 1 198 ? 0.406 12.276 -4.864 1.00 97.44 198 ARG A O 1
ATOM 1627 N N . HIS A 1 199 ? -0.164 12.822 -6.976 1.00 97.00 199 HIS A N 1
ATOM 1628 C CA . HIS A 1 199 ? -0.487 14.219 -6.695 1.00 97.00 199 HIS A CA 1
ATOM 1629 C C . HIS A 1 199 ? -1.691 14.346 -5.754 1.00 97.00 199 HIS A C 1
ATOM 1631 O O . HIS A 1 199 ? -1.612 15.068 -4.768 1.00 97.00 199 HIS A O 1
ATOM 1637 N N . GLU A 1 200 ? -2.758 13.587 -5.998 1.00 97.62 200 GLU A N 1
ATOM 1638 C CA . GLU A 1 200 ? -3.957 13.589 -5.154 1.00 97.62 200 GLU A CA 1
ATOM 1639 C C . GLU A 1 200 ? -3.670 13.105 -3.725 1.00 97.62 200 GLU A C 1
ATOM 1641 O O . GLU A 1 200 ? -4.227 13.636 -2.770 1.00 97.62 200 GLU A O 1
ATOM 1646 N N . LEU A 1 201 ? -2.773 12.127 -3.553 1.00 97.94 201 LEU A N 1
ATOM 1647 C CA . LEU A 1 201 ? -2.336 11.687 -2.223 1.00 97.94 201 LEU A CA 1
ATOM 1648 C C . LEU A 1 201 ? -1.491 12.751 -1.506 1.00 97.94 201 LEU A C 1
ATOM 1650 O O . LEU A 1 201 ? -1.597 12.894 -0.289 1.00 97.94 201 LEU A O 1
ATOM 1654 N N . LEU A 1 202 ? -0.647 13.489 -2.237 1.00 97.81 202 LEU A N 1
ATOM 1655 C CA . LEU A 1 202 ? 0.101 14.614 -1.668 1.00 97.81 202 LEU A CA 1
ATOM 1656 C C . LEU A 1 202 ? -0.849 15.739 -1.247 1.00 97.81 202 LEU A C 1
ATOM 1658 O O . LEU A 1 202 ? -0.696 16.290 -0.163 1.00 97.81 202 LEU A O 1
ATOM 1662 N N . GLU A 1 203 ? -1.832 16.060 -2.085 1.00 97.62 203 GLU A N 1
ATOM 1663 C CA . GLU A 1 203 ? -2.856 17.060 -1.792 1.00 97.62 203 GLU A CA 1
ATOM 1664 C C . GLU A 1 203 ? -3.656 16.688 -0.535 1.00 97.62 203 GLU A C 1
ATOM 1666 O O . GLU A 1 203 ? -3.735 17.500 0.385 1.00 97.62 203 GLU A O 1
ATOM 1671 N N . GLU A 1 204 ? -4.143 15.446 -0.441 1.00 96.25 204 GLU A N 1
ATOM 1672 C CA . GLU A 1 204 ? -4.814 14.899 0.749 1.00 96.25 204 GLU A CA 1
ATOM 1673 C C . GLU A 1 204 ? -3.960 15.078 2.015 1.00 96.25 204 GLU A C 1
ATOM 1675 O O . GLU A 1 204 ? -4.417 15.619 3.027 1.00 96.25 204 GLU A O 1
ATOM 1680 N N . LEU A 1 205 ? -2.685 14.675 1.946 1.00 96.31 205 LEU A N 1
ATOM 1681 C CA . LEU A 1 205 ? -1.759 14.791 3.070 1.00 96.31 205 LEU A CA 1
ATOM 1682 C C . LEU A 1 205 ? -1.584 16.253 3.508 1.00 96.31 205 LEU A C 1
ATOM 1684 O O . LEU A 1 205 ? -1.549 16.544 4.707 1.00 96.31 205 LEU A O 1
ATOM 1688 N N . LEU A 1 206 ? -1.452 17.170 2.544 1.00 96.62 206 LEU A N 1
ATOM 1689 C CA . LEU A 1 206 ? -1.182 18.586 2.789 1.00 96.62 206 LEU A CA 1
ATOM 1690 C C . LEU A 1 206 ? -2.421 19.390 3.201 1.00 96.62 206 LEU A C 1
ATOM 1692 O O . LEU A 1 206 ? -2.253 20.410 3.871 1.00 96.62 206 LEU A O 1
ATOM 1696 N N . GLN A 1 207 ? -3.630 18.962 2.842 1.00 96.25 207 GLN A N 1
ATOM 1697 C CA . GLN A 1 207 ? -4.879 19.592 3.283 1.00 96.25 207 GLN A CA 1
ATOM 1698 C C . GLN A 1 207 ? -5.225 19.215 4.730 1.00 96.25 207 GLN A C 1
ATOM 1700 O O . GLN A 1 207 ? -5.707 20.057 5.486 1.00 96.25 207 GLN A O 1
ATOM 1705 N N . ASN A 1 208 ? -4.898 17.989 5.151 1.00 92.75 208 ASN A N 1
ATOM 1706 C CA . ASN A 1 208 ? -5.248 17.445 6.469 1.00 92.75 208 ASN A CA 1
ATOM 1707 C C . ASN A 1 208 ? -4.020 17.216 7.380 1.00 92.75 208 ASN A C 1
ATOM 1709 O O . ASN A 1 208 ? -4.011 16.304 8.213 1.00 92.75 208 ASN A O 1
ATOM 1713 N N . GLN A 1 209 ? -2.967 18.035 7.245 1.00 93.75 209 GLN A N 1
ATOM 1714 C CA . GLN A 1 209 ? -1.661 17.793 7.891 1.00 93.75 209 GLN A CA 1
ATOM 1715 C C . GLN A 1 209 ? -1.742 17.560 9.395 1.00 93.75 209 GLN A C 1
ATOM 1717 O O . GLN A 1 209 ? -1.054 16.685 9.912 1.00 93.75 209 GLN A O 1
ATOM 1722 N N . ASP A 1 210 ? -2.551 18.339 10.112 1.00 91.06 210 ASP A N 1
ATOM 1723 C CA . ASP A 1 210 ? -2.634 18.239 11.571 1.00 91.06 210 ASP A CA 1
ATOM 1724 C C . ASP A 1 210 ? -3.223 16.902 12.022 1.00 91.06 210 ASP A C 1
ATOM 1726 O O . ASP A 1 210 ? -2.868 16.395 13.087 1.00 91.06 210 ASP A O 1
ATOM 1730 N N . GLN A 1 211 ? -4.092 16.299 11.207 1.00 87.94 211 GLN A N 1
ATOM 1731 C CA . GLN A 1 211 ? -4.617 14.962 11.461 1.00 87.94 211 GLN A CA 1
ATOM 1732 C C . GLN A 1 211 ? -3.556 13.907 11.145 1.00 87.94 211 GLN A C 1
ATOM 1734 O O . GLN A 1 211 ? -3.249 13.066 11.989 1.00 87.94 211 GLN A O 1
ATOM 1739 N N . TYR A 1 212 ? -2.915 13.998 9.979 1.00 90.31 212 TYR A N 1
ATOM 1740 C CA . TYR A 1 212 ? -1.902 13.027 9.566 1.00 90.31 212 TYR A CA 1
ATOM 1741 C C . TYR A 1 212 ? -0.621 13.077 10.404 1.00 90.31 212 TYR A C 1
ATOM 1743 O O . TYR A 1 212 ? -0.013 12.037 10.634 1.00 90.31 212 TYR A O 1
ATOM 1751 N N . LYS A 1 213 ? -0.229 14.230 10.955 1.00 91.12 213 LYS A N 1
ATOM 1752 C CA . LYS A 1 213 ? 0.873 14.324 11.930 1.00 91.12 213 LYS A CA 1
ATOM 1753 C C . LYS A 1 213 ? 0.564 13.577 13.230 1.00 91.12 213 LYS A C 1
ATOM 1755 O O . LYS A 1 213 ? 1.486 13.067 13.861 1.00 91.12 213 LYS A O 1
ATOM 1760 N N . LYS A 1 214 ? -0.711 13.477 13.628 1.00 86.56 214 LYS A N 1
ATOM 1761 C CA . LYS A 1 214 ? -1.128 12.661 14.784 1.00 86.56 214 LYS A CA 1
ATOM 1762 C C . LYS A 1 214 ? -1.095 11.166 14.475 1.00 86.56 214 LYS A C 1
ATOM 1764 O O . LYS A 1 214 ? -0.846 10.396 15.388 1.00 86.56 214 LYS A O 1
ATOM 1769 N N . VAL A 1 215 ? -1.349 10.774 13.224 1.00 85.81 215 VAL A N 1
ATOM 1770 C CA . VAL A 1 215 ? -1.327 9.367 12.782 1.00 85.81 215 VAL A CA 1
ATOM 1771 C C . VAL A 1 215 ? 0.104 8.883 12.532 1.00 85.81 215 VAL A C 1
ATOM 1773 O O . VAL A 1 215 ? 0.506 7.845 13.045 1.00 85.81 215 VAL A O 1
ATOM 1776 N N . PHE A 1 216 ? 0.883 9.632 11.750 1.00 87.88 216 PHE A N 1
ATOM 1777 C CA . PHE A 1 216 ? 2.221 9.232 11.301 1.00 87.88 216 PHE A CA 1
ATOM 1778 C C . PHE A 1 216 ? 3.344 9.672 12.243 1.00 87.88 216 PHE A C 1
ATOM 1780 O O . PHE A 1 216 ? 4.481 9.240 12.080 1.00 87.88 216 PHE A O 1
ATOM 1787 N N . HIS A 1 217 ? 3.066 10.542 13.217 1.00 82.12 217 HIS A N 1
ATOM 1788 C CA . HIS A 1 217 ? 4.067 11.065 14.147 1.00 82.12 217 HIS A CA 1
ATOM 1789 C C . HIS A 1 217 ? 5.349 11.538 13.423 1.00 82.12 217 HIS A C 1
ATOM 1791 O O . HIS A 1 217 ? 5.303 12.464 12.610 1.00 82.12 217 HIS A O 1
ATOM 1797 N N . GLY A 1 218 ? 6.498 10.913 13.707 1.00 80.94 218 GLY A N 1
ATOM 1798 C CA . GLY A 1 218 ? 7.798 11.257 13.122 1.00 80.94 218 GLY A CA 1
ATOM 1799 C C . GLY A 1 218 ? 7.945 10.925 11.632 1.00 80.94 218 GLY A C 1
ATOM 1800 O O . GLY A 1 218 ? 8.824 11.489 10.978 1.00 80.94 218 GLY A O 1
ATOM 1801 N N . ASP A 1 219 ? 7.074 10.076 11.082 1.00 88.50 219 ASP A N 1
ATOM 1802 C CA . ASP A 1 219 ? 7.167 9.595 9.702 1.00 88.50 219 ASP A CA 1
ATOM 1803 C C . ASP A 1 219 ? 6.456 10.506 8.696 1.00 88.50 219 ASP A C 1
ATOM 1805 O O . ASP A 1 219 ? 6.656 10.361 7.490 1.00 88.50 219 ASP A O 1
ATOM 1809 N N . PHE A 1 220 ? 5.713 11.521 9.157 1.00 92.81 220 PHE A N 1
ATOM 1810 C CA . PHE A 1 220 ? 5.007 12.473 8.289 1.00 92.81 220 PHE A CA 1
ATOM 1811 C C . PHE A 1 220 ? 5.912 13.049 7.184 1.00 92.81 220 PHE A C 1
ATOM 1813 O O . PHE A 1 220 ? 5.546 13.052 6.011 1.00 92.81 220 PHE A O 1
ATOM 1820 N N . ASN A 1 221 ? 7.129 13.475 7.538 1.00 94.94 221 ASN A N 1
ATOM 1821 C CA . ASN A 1 221 ? 8.081 14.044 6.578 1.00 94.94 221 ASN A CA 1
ATOM 1822 C C . ASN A 1 221 ? 8.596 13.008 5.566 1.00 94.94 221 ASN A C 1
ATOM 1824 O O . ASN A 1 221 ? 8.931 13.369 4.438 1.00 94.94 221 ASN A O 1
ATOM 1828 N N . LEU A 1 222 ? 8.680 11.731 5.957 1.00 95.62 222 LEU A N 1
ATOM 1829 C CA . LEU A 1 222 ? 9.079 10.643 5.062 1.00 95.62 222 LEU A CA 1
ATOM 1830 C C . LEU A 1 222 ? 7.966 10.327 4.065 1.00 95.62 222 LEU A C 1
ATOM 1832 O O . LEU A 1 222 ? 8.250 10.184 2.878 1.00 95.62 222 LEU A O 1
ATOM 1836 N N . ILE A 1 223 ? 6.711 10.285 4.522 1.00 96.38 223 ILE A N 1
ATOM 1837 C CA . ILE A 1 223 ? 5.544 10.107 3.650 1.00 96.38 223 ILE A CA 1
ATOM 1838 C C . ILE A 1 223 ? 5.412 11.297 2.696 1.00 96.38 223 ILE A C 1
ATOM 1840 O O . ILE A 1 223 ? 5.306 11.100 1.489 1.00 96.38 223 ILE A O 1
ATOM 1844 N N . GLN A 1 224 ? 5.529 12.532 3.191 1.00 97.44 224 GLN A N 1
ATOM 1845 C CA . GLN A 1 224 ? 5.514 13.716 2.332 1.00 97.44 224 GLN A CA 1
ATOM 1846 C C . GLN A 1 224 ? 6.633 13.662 1.281 1.00 97.44 224 GLN A C 1
ATOM 1848 O O . GLN A 1 224 ? 6.364 13.862 0.100 1.00 97.44 224 GLN A O 1
ATOM 1853 N N . GLN A 1 225 ? 7.871 13.332 1.674 1.00 96.81 225 GLN A N 1
ATOM 1854 C CA . GLN A 1 225 ? 8.983 13.162 0.730 1.00 96.81 225 GLN A CA 1
ATOM 1855 C C . GLN A 1 225 ? 8.711 12.044 -0.286 1.00 96.81 225 GLN A C 1
ATOM 1857 O O . GLN A 1 225 ? 9.057 12.181 -1.458 1.00 96.81 225 GLN A O 1
ATOM 1862 N N . SER A 1 226 ? 8.099 10.942 0.146 1.00 97.25 226 SER A N 1
ATOM 1863 C CA . SER A 1 226 ? 7.702 9.855 -0.742 1.00 97.25 226 SER A CA 1
ATOM 1864 C C . SER A 1 226 ? 6.725 10.341 -1.809 1.00 97.25 226 SER A C 1
ATOM 1866 O O . SER A 1 226 ? 6.878 9.959 -2.961 1.00 97.25 226 SER A O 1
ATOM 1868 N N . LEU A 1 227 ? 5.778 11.220 -1.482 1.00 97.06 227 LEU A N 1
ATOM 1869 C CA . LEU A 1 227 ? 4.760 11.712 -2.415 1.00 97.06 227 LEU A CA 1
ATOM 1870 C C . LEU A 1 227 ? 5.259 12.860 -3.308 1.00 97.06 227 LEU A C 1
ATOM 1872 O O . LEU A 1 227 ? 4.924 12.888 -4.491 1.00 97.06 227 LEU A O 1
ATOM 1876 N N . ASP A 1 228 ? 6.106 13.743 -2.778 1.00 95.19 228 ASP A N 1
ATOM 1877 C CA . ASP A 1 228 ? 6.614 14.951 -3.441 1.00 95.19 228 ASP A CA 1
ATOM 1878 C C . ASP A 1 228 ? 7.676 14.640 -4.517 1.00 95.19 228 ASP A C 1
ATOM 1880 O O . ASP A 1 228 ? 8.892 14.632 -4.287 1.00 95.19 228 ASP A O 1
ATOM 1884 N N . PHE A 1 229 ? 7.192 14.296 -5.712 1.00 92.69 229 PHE A N 1
ATOM 1885 C CA . PHE A 1 229 ? 7.997 14.044 -6.905 1.00 92.69 229 PHE A CA 1
ATOM 1886 C C . PHE A 1 229 ? 7.201 14.377 -8.165 1.00 92.69 229 PHE A C 1
ATOM 1888 O O . PHE A 1 229 ? 6.162 13.780 -8.441 1.00 92.69 229 PHE A O 1
ATOM 1895 N N . GLU A 1 230 ? 7.749 15.276 -8.971 1.00 82.19 230 GLU A N 1
ATOM 1896 C CA . GLU A 1 230 ? 7.110 15.776 -10.193 1.00 82.19 230 GLU A CA 1
ATOM 1897 C C . GLU A 1 230 ? 7.628 15.090 -11.473 1.00 82.19 230 GLU A C 1
ATOM 1899 O O . GLU A 1 230 ? 7.237 15.434 -12.588 1.00 82.19 230 GLU A O 1
ATOM 1904 N N . GLY A 1 231 ? 8.544 14.124 -11.347 1.00 76.56 231 GLY A N 1
ATOM 1905 C CA . GLY A 1 231 ? 9.113 13.425 -12.497 1.00 76.56 231 GLY A CA 1
ATOM 1906 C C . GLY A 1 231 ? 8.155 12.387 -13.084 1.00 76.56 231 GLY A C 1
ATOM 1907 O O . GLY A 1 231 ? 7.523 11.633 -12.357 1.00 76.56 231 GLY A O 1
ATOM 1908 N N . THR A 1 232 ? 8.112 12.272 -14.413 1.00 72.25 232 THR A N 1
ATOM 1909 C CA . THR A 1 232 ? 7.426 11.172 -15.129 1.00 72.25 232 THR A CA 1
ATOM 1910 C C . THR A 1 232 ? 8.353 9.993 -15.450 1.00 72.25 232 THR A C 1
ATOM 1912 O O . THR A 1 232 ? 7.980 9.069 -16.170 1.00 72.25 232 THR A O 1
ATOM 1915 N N . SER A 1 233 ? 9.588 10.041 -14.947 1.00 80.00 233 SER A N 1
ATOM 1916 C CA . SER A 1 233 ? 10.649 9.062 -15.180 1.00 80.00 233 SER A CA 1
ATOM 1917 C C . SER A 1 233 ? 10.884 8.180 -13.946 1.00 80.00 233 SER A C 1
ATOM 1919 O O . SER A 1 233 ? 10.054 8.128 -13.036 1.00 80.00 233 SER A O 1
ATOM 1921 N N . PHE A 1 234 ? 12.018 7.472 -13.917 1.00 91.62 234 PHE A N 1
ATOM 1922 C CA . PHE A 1 234 ? 12.372 6.588 -12.812 1.00 91.62 234 PHE A CA 1
ATOM 1923 C C . PHE A 1 234 ? 12.446 7.352 -11.488 1.00 91.62 234 PHE A C 1
ATOM 1925 O O . PHE A 1 234 ? 13.271 8.258 -11.334 1.00 91.62 234 PHE A O 1
ATOM 1932 N N . ALA A 1 235 ? 11.621 6.958 -10.520 1.00 94.19 235 ALA A N 1
ATOM 1933 C CA . ALA A 1 235 ? 11.641 7.572 -9.202 1.00 94.19 235 ALA A CA 1
ATOM 1934 C C . ALA A 1 235 ? 12.807 7.016 -8.365 1.00 94.19 235 ALA A C 1
ATOM 1936 O O . ALA A 1 235 ? 12.986 5.793 -8.267 1.00 94.19 235 ALA A O 1
ATOM 1937 N N . PRO A 1 236 ? 13.612 7.884 -7.727 1.00 94.25 236 PRO A N 1
ATOM 1938 C CA . PRO A 1 236 ? 14.643 7.437 -6.801 1.00 94.25 236 PRO A CA 1
ATOM 1939 C C . PRO A 1 236 ? 14.004 6.831 -5.545 1.00 94.25 236 PRO A C 1
ATOM 1941 O O . PRO A 1 236 ? 12.874 7.151 -5.193 1.00 94.25 236 PRO A O 1
ATOM 1944 N N . GLN A 1 237 ? 14.755 6.007 -4.813 1.00 94.75 237 GLN A N 1
ATOM 1945 C CA . GLN A 1 237 ? 14.230 5.241 -3.674 1.00 94.75 237 GLN A CA 1
ATOM 1946 C C . GLN A 1 237 ? 13.539 6.084 -2.589 1.00 94.75 237 GLN A C 1
ATOM 1948 O O . GLN A 1 237 ? 12.549 5.652 -2.012 1.00 94.75 237 GLN A O 1
ATOM 1953 N N . LYS A 1 238 ? 14.023 7.305 -2.329 1.00 95.12 238 LYS A N 1
ATOM 1954 C CA . LYS A 1 238 ? 13.402 8.242 -1.370 1.00 95.12 238 LYS A CA 1
ATOM 1955 C C . LYS A 1 238 ? 11.975 8.669 -1.759 1.00 95.12 238 LYS A C 1
ATOM 1957 O O . LYS A 1 238 ? 11.254 9.211 -0.938 1.00 95.12 238 LYS A O 1
ATOM 1962 N N . ASN A 1 239 ? 11.611 8.454 -3.019 1.00 96.50 239 ASN A N 1
ATOM 1963 C CA . ASN A 1 239 ? 10.349 8.815 -3.646 1.00 96.50 239 ASN A CA 1
ATOM 1964 C C . ASN A 1 239 ? 9.526 7.558 -4.006 1.00 96.50 239 ASN A C 1
ATOM 1966 O O . ASN A 1 239 ? 8.598 7.644 -4.807 1.00 96.50 239 ASN A O 1
ATOM 1970 N N . TRP A 1 240 ? 9.869 6.377 -3.485 1.00 97.25 240 TRP A N 1
ATOM 1971 C CA . TRP A 1 240 ? 9.031 5.184 -3.635 1.00 97.25 240 TRP A CA 1
ATOM 1972 C C . TRP A 1 240 ? 7.857 5.238 -2.665 1.00 97.25 240 TRP A C 1
ATOM 1974 O O . TRP A 1 240 ? 8.009 5.764 -1.564 1.00 97.25 240 TRP A O 1
ATOM 1984 N N . LEU A 1 241 ? 6.715 4.661 -3.051 1.00 97.38 241 LEU A N 1
ATOM 1985 C CA . LEU A 1 241 ? 5.556 4.521 -2.166 1.00 97.38 241 LEU A CA 1
ATOM 1986 C C . LEU A 1 241 ? 5.948 3.749 -0.895 1.00 97.38 241 LEU A C 1
ATOM 1988 O O . LEU A 1 241 ? 6.517 2.655 -0.974 1.00 97.38 241 LEU A O 1
ATOM 1992 N N . ILE A 1 242 ? 5.614 4.316 0.262 1.00 95.62 242 ILE A N 1
ATOM 1993 C CA . ILE A 1 242 ? 5.879 3.715 1.571 1.00 95.62 242 ILE A CA 1
ATOM 1994 C C . ILE A 1 242 ? 4.620 2.974 2.018 1.00 95.62 242 ILE A C 1
ATOM 1996 O O . ILE A 1 242 ? 3.651 3.600 2.446 1.00 95.62 242 ILE A O 1
ATOM 2000 N N . MET A 1 243 ? 4.626 1.649 1.895 1.00 95.00 243 MET A N 1
ATOM 2001 C CA . MET A 1 243 ? 3.599 0.776 2.465 1.00 95.00 243 MET A CA 1
ATOM 2002 C C . MET A 1 243 ? 4.117 0.153 3.771 1.00 95.00 243 MET A C 1
ATOM 2004 O O . MET A 1 243 ? 5.319 -0.106 3.863 1.00 95.00 243 MET A O 1
ATOM 2008 N N . PRO A 1 244 ? 3.236 -0.121 4.749 1.00 93.06 244 PRO A N 1
ATOM 2009 C CA . PRO A 1 244 ? 1.779 0.038 4.677 1.00 93.06 244 PRO A CA 1
ATOM 2010 C C . PRO A 1 244 ? 1.253 1.460 4.941 1.00 93.06 244 PRO A C 1
ATOM 2012 O O . PRO A 1 244 ? 0.098 1.724 4.629 1.00 93.06 244 PRO A O 1
ATOM 2015 N N . ASP A 1 245 ? 2.079 2.384 5.433 1.00 92.19 245 ASP A N 1
ATOM 2016 C CA . ASP A 1 245 ? 1.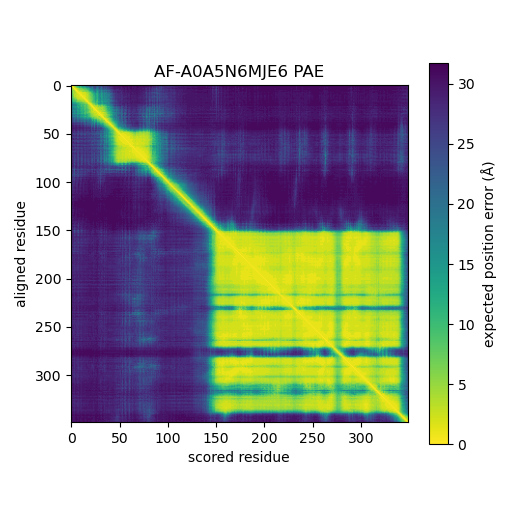660 3.696 5.956 1.00 92.19 245 ASP A CA 1
ATOM 2017 C C . ASP A 1 245 ? 0.848 4.552 4.970 1.00 92.19 245 ASP A C 1
ATOM 2019 O O . ASP A 1 245 ? -0.204 5.094 5.320 1.00 92.19 245 ASP A O 1
ATOM 2023 N N . SER A 1 246 ? 1.277 4.623 3.705 1.00 95.12 246 SER A N 1
ATOM 2024 C CA . SER A 1 246 ? 0.547 5.354 2.655 1.00 95.12 246 SER A CA 1
ATOM 2025 C C . SER A 1 246 ? -0.827 4.737 2.359 1.00 95.12 246 SER A C 1
ATOM 2027 O O . SER A 1 246 ? -1.680 5.394 1.766 1.00 95.12 246 SER A O 1
ATOM 2029 N N . GLY A 1 247 ? -1.072 3.498 2.797 1.00 95.06 247 GLY A N 1
ATOM 2030 C CA . GLY A 1 247 ? -2.367 2.827 2.736 1.00 95.06 247 GLY A CA 1
ATOM 2031 C C . GLY A 1 247 ? -3.477 3.591 3.454 1.00 95.06 247 GLY A C 1
ATOM 2032 O O . GLY A 1 247 ? -4.617 3.524 3.009 1.00 95.06 247 GLY A O 1
ATOM 2033 N N . VAL A 1 248 ? -3.160 4.377 4.490 1.00 92.06 248 VAL A N 1
ATOM 2034 C CA . VAL A 1 248 ? -4.143 5.228 5.189 1.00 92.06 248 VAL A CA 1
ATOM 2035 C C . VAL A 1 248 ? -4.614 6.369 4.297 1.00 92.06 248 VAL A C 1
ATOM 2037 O O . VAL A 1 248 ? -5.816 6.593 4.184 1.00 92.06 248 VAL A O 1
ATOM 2040 N N . LEU A 1 249 ? -3.685 7.038 3.606 1.00 94.44 249 LEU A N 1
ATOM 2041 C CA . LEU A 1 249 ? -4.019 8.095 2.647 1.00 94.44 249 LEU A CA 1
ATOM 2042 C C . LEU A 1 249 ? -4.874 7.540 1.507 1.00 94.44 249 LEU A C 1
ATOM 2044 O O . LEU A 1 249 ? -5.873 8.142 1.135 1.00 94.44 249 LEU A O 1
ATOM 2048 N N . ILE A 1 250 ? -4.500 6.373 0.974 1.00 96.75 250 ILE A N 1
ATOM 2049 C CA . ILE A 1 250 ? -5.235 5.716 -0.114 1.00 96.75 250 ILE A CA 1
ATOM 2050 C C . ILE A 1 250 ? -6.647 5.342 0.346 1.00 96.75 250 ILE A C 1
ATOM 2052 O O . ILE A 1 250 ? -7.610 5.599 -0.377 1.00 96.75 250 ILE A O 1
ATOM 2056 N N . ALA A 1 251 ? -6.771 4.757 1.539 1.00 93.69 251 ALA A N 1
ATOM 2057 C CA . ALA A 1 251 ? -8.052 4.340 2.086 1.00 93.69 251 ALA A CA 1
ATOM 2058 C C . ALA A 1 251 ? -9.001 5.532 2.243 1.00 93.69 251 ALA A C 1
ATOM 2060 O O . ALA A 1 251 ? -10.121 5.481 1.742 1.00 93.69 251 ALA A O 1
ATOM 2061 N N . ILE A 1 252 ? -8.530 6.622 2.857 1.00 91.19 252 ILE A N 1
ATOM 2062 C CA . ILE A 1 252 ? -9.312 7.845 3.081 1.00 91.19 252 ILE A CA 1
ATOM 2063 C C . ILE A 1 252 ? -9.657 8.526 1.752 1.00 91.19 252 ILE A C 1
ATOM 2065 O O . ILE A 1 252 ? -10.833 8.709 1.440 1.00 91.19 252 ILE A O 1
ATOM 2069 N N . ARG A 1 253 ? -8.651 8.833 0.922 1.00 94.25 253 ARG A N 1
ATOM 2070 C CA . ARG A 1 253 ? -8.815 9.615 -0.314 1.00 94.25 253 ARG A CA 1
ATOM 2071 C C . ARG A 1 253 ? -9.793 8.983 -1.303 1.00 94.25 253 ARG A C 1
ATOM 2073 O O . ARG A 1 253 ? -10.527 9.709 -1.977 1.00 94.25 253 ARG A O 1
ATOM 2080 N N . TYR A 1 254 ? -9.773 7.654 -1.414 1.00 93.50 254 TYR A N 1
ATOM 2081 C CA . TYR A 1 254 ? -10.578 6.908 -2.386 1.00 93.50 254 TYR A CA 1
ATOM 2082 C C . TYR A 1 254 ? -11.732 6.122 -1.755 1.00 93.50 254 TYR A C 1
ATOM 2084 O O . TYR A 1 254 ? -12.439 5.430 -2.483 1.00 93.50 254 TYR A O 1
ATOM 2092 N N . ARG A 1 255 ? -11.937 6.228 -0.433 1.00 90.69 255 ARG A N 1
ATOM 2093 C CA . ARG A 1 255 ? -12.978 5.513 0.328 1.00 90.69 255 ARG A CA 1
ATOM 2094 C C . ARG A 1 255 ? -12.987 4.002 0.052 1.00 90.69 255 ARG A C 1
ATOM 2096 O O . ARG A 1 255 ? -14.016 3.407 -0.257 1.00 90.69 255 ARG A O 1
ATOM 2103 N N . VAL A 1 256 ? -11.814 3.381 0.160 1.00 92.88 256 VAL A N 1
ATOM 2104 C CA . VAL A 1 256 ? -11.606 1.938 -0.060 1.00 92.88 256 VAL A CA 1
ATOM 2105 C C . VAL A 1 256 ? -10.931 1.289 1.138 1.00 92.88 256 VAL A C 1
ATOM 2107 O O . VAL A 1 256 ? -10.200 1.937 1.883 1.00 92.88 256 VAL A O 1
ATOM 2110 N N . ILE A 1 257 ? -11.117 -0.019 1.291 1.00 93.88 257 ILE A N 1
ATOM 2111 C CA . ILE A 1 257 ? -10.302 -0.822 2.207 1.00 93.88 257 ILE A CA 1
ATOM 2112 C C . ILE A 1 257 ? -9.014 -1.193 1.477 1.00 93.88 257 ILE A C 1
ATOM 2114 O O . ILE A 1 257 ? -9.059 -1.708 0.361 1.00 93.88 257 ILE A O 1
ATOM 2118 N N . VAL A 1 258 ? -7.857 -0.950 2.087 1.00 97.00 258 VAL A N 1
ATOM 2119 C CA . VAL A 1 258 ? -6.557 -1.237 1.470 1.00 97.00 258 VAL A CA 1
ATOM 2120 C C . VAL A 1 258 ? -5.896 -2.396 2.193 1.00 97.00 258 VAL A C 1
ATOM 2122 O O . VAL A 1 258 ? -5.517 -2.277 3.355 1.00 97.00 258 VAL A O 1
ATOM 2125 N N . HIS A 1 259 ? -5.709 -3.508 1.492 1.00 97.88 259 HIS A N 1
ATOM 2126 C CA . HIS A 1 259 ? -4.889 -4.619 1.950 1.00 97.88 259 HIS A CA 1
ATOM 2127 C C . HIS A 1 259 ? -3.467 -4.474 1.413 1.00 97.88 259 HIS A C 1
ATOM 2129 O O . HIS A 1 259 ? -3.244 -4.368 0.204 1.00 97.88 259 HIS A O 1
ATOM 2135 N N . PHE A 1 260 ? -2.501 -4.525 2.318 1.00 98.06 260 PHE A N 1
ATOM 2136 C CA . PHE A 1 260 ? -1.093 -4.663 2.004 1.00 98.06 260 PHE A CA 1
ATOM 2137 C C . PHE A 1 260 ? -0.654 -6.099 2.269 1.00 98.06 260 PHE A C 1
ATOM 2139 O O . PHE A 1 260 ? -0.806 -6.578 3.391 1.00 98.06 260 P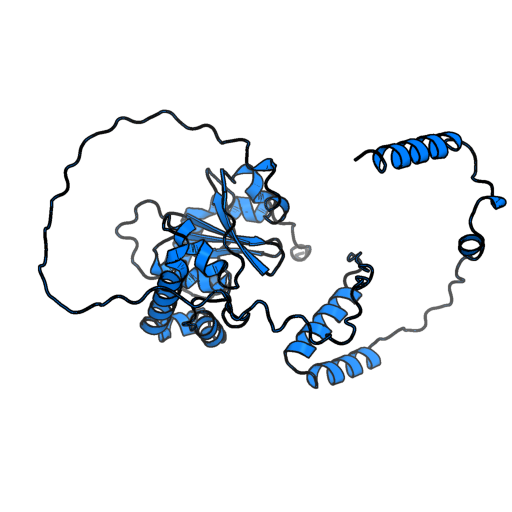HE A O 1
ATOM 2146 N N . LEU A 1 261 ? -0.112 -6.781 1.257 1.00 97.50 261 LEU A N 1
ATOM 2147 C CA . LEU A 1 261 ? 0.404 -8.144 1.399 1.00 97.50 261 LEU A CA 1
ATOM 2148 C C . LEU A 1 261 ? 1.918 -8.180 1.214 1.00 97.50 261 LEU A C 1
ATOM 2150 O O . LEU A 1 261 ? 2.442 -7.691 0.214 1.00 97.50 261 LEU A O 1
ATOM 2154 N N . SER A 1 262 ? 2.630 -8.830 2.126 1.00 95.25 262 SER A N 1
ATOM 2155 C CA . SER A 1 262 ? 4.045 -9.151 1.934 1.00 95.25 262 SER A CA 1
ATOM 2156 C C . SER A 1 262 ? 4.432 -10.413 2.697 1.00 95.25 262 SER A C 1
ATOM 2158 O O . SER A 1 262 ? 3.739 -10.825 3.626 1.00 95.25 262 SER A O 1
ATOM 2160 N N . LYS A 1 263 ? 5.572 -11.013 2.331 1.00 90.06 263 LYS A N 1
ATOM 2161 C CA . LYS A 1 263 ? 6.152 -12.160 3.053 1.00 90.06 263 LYS A CA 1
ATOM 2162 C C . LYS A 1 263 ? 6.522 -11.861 4.507 1.00 90.06 263 LYS A C 1
ATOM 2164 O O . LYS A 1 263 ? 6.643 -12.800 5.284 1.00 90.06 263 LYS A O 1
ATOM 2169 N N . LEU A 1 264 ? 6.770 -10.595 4.843 1.00 86.75 264 LEU A N 1
ATOM 2170 C CA . LEU A 1 264 ? 7.186 -10.192 6.187 1.00 86.75 264 LEU A CA 1
ATOM 2171 C C . LEU A 1 264 ? 5.967 -9.886 7.051 1.00 86.75 264 LEU A C 1
ATOM 2173 O O . LEU A 1 264 ? 5.777 -10.482 8.103 1.00 86.75 264 LEU A O 1
ATOM 2177 N N . GLU A 1 265 ? 5.130 -8.975 6.571 1.00 87.25 265 GLU A N 1
ATOM 2178 C CA . GLU A 1 265 ? 3.923 -8.538 7.255 1.00 87.25 265 GLU A CA 1
ATOM 2179 C C . GLU A 1 265 ? 2.832 -8.184 6.246 1.00 87.25 265 GLU A C 1
ATOM 2181 O O . GLU A 1 265 ? 3.102 -7.670 5.157 1.00 87.25 265 GLU A O 1
ATOM 2186 N N . SER A 1 266 ? 1.588 -8.480 6.606 1.00 95.06 266 SER A N 1
ATOM 2187 C CA . SER A 1 266 ? 0.414 -8.050 5.850 1.00 95.06 266 SER A CA 1
ATOM 2188 C C . SER A 1 266 ? -0.520 -7.299 6.784 1.00 95.06 266 SER A C 1
ATOM 2190 O O . SER A 1 266 ? -0.681 -7.682 7.945 1.00 95.06 266 SER A O 1
ATOM 2192 N N . SER A 1 267 ? -1.132 -6.233 6.285 1.00 94.81 267 SER A N 1
ATOM 2193 C CA . SER A 1 267 ? -1.968 -5.344 7.086 1.00 94.81 267 SER A CA 1
ATOM 2194 C C . SER A 1 267 ? -3.128 -4.769 6.282 1.00 94.81 267 SER A C 1
ATOM 2196 O O . SER A 1 267 ? -3.134 -4.799 5.051 1.00 94.81 267 SER A O 1
ATOM 2198 N N . THR A 1 268 ? -4.130 -4.264 6.996 1.00 95.06 268 THR A N 1
ATOM 2199 C CA . THR A 1 268 ? -5.297 -3.601 6.409 1.00 95.06 268 THR A CA 1
ATOM 2200 C C . THR A 1 268 ? -5.392 -2.159 6.900 1.00 95.06 268 THR A C 1
ATOM 2202 O O . THR A 1 268 ? -5.238 -1.894 8.094 1.00 95.06 268 THR A O 1
ATOM 2205 N N . CYS A 1 269 ? -5.661 -1.231 5.983 1.00 92.50 269 CYS A N 1
ATOM 2206 C CA . CYS A 1 269 ? -6.032 0.150 6.280 1.00 92.50 269 CYS A CA 1
ATOM 2207 C C . CYS A 1 269 ? -7.501 0.367 5.910 1.00 92.50 269 CYS A C 1
ATOM 2209 O O . CYS A 1 269 ? -7.928 -0.009 4.816 1.00 92.50 269 CYS A O 1
ATOM 2211 N N . PHE A 1 270 ? -8.254 0.980 6.815 1.00 89.31 270 PHE A N 1
ATOM 2212 C CA . PHE A 1 270 ? -9.655 1.336 6.609 1.00 89.31 270 PHE A CA 1
ATOM 2213 C C . PHE A 1 270 ? -9.780 2.837 6.328 1.00 89.31 270 PHE A C 1
ATOM 2215 O O . PHE A 1 270 ? -8.924 3.600 6.786 1.00 89.31 270 PHE A O 1
ATOM 2222 N N . PRO A 1 271 ? -10.811 3.277 5.587 1.00 87.00 271 PRO A N 1
ATOM 2223 C CA . PRO A 1 271 ? -11.122 4.693 5.477 1.00 87.00 271 PRO A CA 1
ATOM 2224 C C . PRO A 1 271 ? -11.573 5.206 6.846 1.00 87.00 271 PRO A C 1
ATOM 2226 O O . PRO A 1 271 ? -12.388 4.582 7.529 1.00 87.00 271 PRO A O 1
ATOM 2229 N N . LEU A 1 272 ? -11.005 6.332 7.257 1.00 77.69 272 LEU A N 1
ATOM 2230 C CA . LEU A 1 272 ? -11.314 7.001 8.513 1.00 77.69 272 LEU A CA 1
ATOM 2231 C C . LEU A 1 272 ? -11.845 8.420 8.202 1.00 77.69 272 LEU A C 1
ATOM 2233 O O . LEU A 1 272 ? -11.492 8.971 7.164 1.00 77.69 272 LEU A O 1
ATOM 2237 N N . TRP A 1 273 ? -12.647 8.996 9.110 1.00 64.06 273 TRP A N 1
ATOM 2238 C CA . TRP A 1 273 ? -13.129 10.404 9.154 1.00 64.06 273 TRP A CA 1
ATOM 2239 C C . TRP A 1 273 ? -14.544 10.737 8.666 1.00 64.06 273 TRP A C 1
ATOM 2241 O O . TRP A 1 273 ? -14.825 11.917 8.475 1.00 64.06 273 TRP A O 1
ATOM 2251 N N . GLU A 1 274 ? -15.476 9.791 8.570 1.00 61.53 274 GLU A N 1
ATOM 2252 C CA . GLU A 1 274 ? -16.892 10.141 8.357 1.00 61.53 274 GLU A CA 1
ATOM 2253 C C . GLU A 1 274 ? -17.822 9.289 9.227 1.00 61.53 274 GLU A C 1
ATOM 2255 O O . GLU A 1 274 ? -17.532 8.121 9.500 1.00 61.53 274 GLU A O 1
ATOM 2260 N N . ASP A 1 275 ? -18.922 9.904 9.674 1.00 53.56 275 ASP A N 1
ATOM 2261 C CA . ASP A 1 275 ? -20.032 9.218 10.330 1.00 53.56 275 ASP A CA 1
ATOM 2262 C C . ASP A 1 275 ? -20.677 8.239 9.340 1.00 53.56 275 ASP A C 1
ATOM 2264 O O . ASP A 1 275 ? -20.836 8.527 8.153 1.00 53.56 275 ASP A O 1
ATOM 2268 N N . HIS A 1 276 ? -21.019 7.054 9.842 1.00 52.75 276 HIS A N 1
ATOM 2269 C CA . HIS A 1 276 ? -21.446 5.867 9.096 1.00 52.75 276 HIS A CA 1
ATOM 2270 C C . HIS A 1 276 ? -22.805 5.987 8.371 1.00 52.75 276 HIS A C 1
ATOM 2272 O O . HIS A 1 276 ? -23.479 4.975 8.179 1.00 52.75 276 HIS A O 1
ATOM 2278 N N . GLU A 1 277 ? -23.256 7.181 7.983 1.00 47.91 277 GLU A N 1
ATOM 2279 C CA . GLU A 1 277 ? -24.670 7.365 7.642 1.00 47.91 277 GLU A CA 1
ATOM 2280 C C . GLU A 1 277 ? -25.097 6.788 6.285 1.00 47.91 277 GLU A C 1
ATOM 2282 O O . GLU A 1 277 ? -26.270 6.461 6.143 1.00 47.91 277 GLU A O 1
ATOM 2287 N N . GLU A 1 278 ? -24.202 6.509 5.330 1.00 50.66 278 GLU A N 1
ATOM 2288 C CA . GLU A 1 278 ? -24.598 5.855 4.069 1.00 50.66 278 GLU A CA 1
ATOM 2289 C C . GLU A 1 278 ? -23.455 5.033 3.452 1.00 50.66 278 GLU A C 1
ATOM 2291 O O . GLU A 1 278 ? -22.788 5.483 2.522 1.00 50.66 278 GLU A O 1
ATOM 2296 N N . PHE A 1 279 ? -23.208 3.806 3.924 1.00 52.31 279 PHE A N 1
ATOM 2297 C CA . PHE A 1 279 ? -22.202 2.949 3.285 1.00 52.31 279 PHE A CA 1
ATOM 2298 C C . PHE A 1 279 ? -22.798 1.773 2.513 1.00 52.31 279 PHE A C 1
ATOM 2300 O O . PHE A 1 279 ? -23.193 0.748 3.066 1.00 52.31 279 PHE A O 1
ATOM 2307 N N . GLN A 1 280 ? -22.791 1.943 1.186 1.00 51.50 280 GLN A N 1
ATOM 2308 C CA . GLN A 1 280 ? -22.663 0.855 0.218 1.00 51.50 280 GLN A CA 1
ATOM 2309 C C . GLN A 1 280 ? -21.377 0.060 0.493 1.00 51.50 280 GLN A C 1
ATOM 2311 O O . GLN A 1 280 ? -20.407 0.607 1.015 1.00 51.50 280 GLN A O 1
ATOM 2316 N N . GLU A 1 281 ? -21.378 -1.226 0.133 1.00 63.22 281 GLU A N 1
ATOM 2317 C CA . GLU A 1 281 ? -20.250 -2.157 0.263 1.00 63.22 281 GLU A CA 1
ATOM 2318 C C . GLU A 1 281 ? -18.905 -1.490 -0.067 1.00 63.22 281 GLU A C 1
ATOM 2320 O O . GLU A 1 281 ? -18.592 -1.200 -1.225 1.00 63.22 281 GLU A O 1
ATOM 2325 N N . TYR A 1 282 ? -18.094 -1.238 0.962 1.00 72.19 282 TYR A N 1
ATOM 2326 C CA . TYR A 1 282 ? -16.763 -0.692 0.760 1.00 72.19 282 TYR A CA 1
ATOM 2327 C C . TYR A 1 282 ? -15.928 -1.665 -0.056 1.00 72.19 282 TYR A C 1
ATOM 2329 O O . TYR A 1 282 ? -15.645 -2.791 0.358 1.00 72.19 282 TYR A O 1
ATOM 2337 N N . ARG A 1 283 ? -15.482 -1.198 -1.218 1.00 89.25 283 ARG A N 1
ATOM 2338 C CA . ARG A 1 283 ? -14.608 -1.976 -2.081 1.00 89.25 283 ARG A CA 1
ATOM 2339 C C . ARG A 1 283 ? -13.238 -2.134 -1.425 1.00 89.25 283 ARG A C 1
ATOM 2341 O O . ARG A 1 283 ? -12.604 -1.150 -1.042 1.00 89.25 283 ARG A O 1
ATOM 2348 N N . ALA A 1 284 ? -12.754 -3.371 -1.360 1.00 94.19 284 ALA A N 1
ATOM 2349 C CA . ALA A 1 284 ? -11.379 -3.664 -0.987 1.00 94.19 284 ALA A CA 1
ATOM 2350 C C . ALA A 1 284 ? -10.456 -3.656 -2.214 1.00 94.19 284 ALA A C 1
ATOM 2352 O O . ALA A 1 284 ? -10.817 -4.131 -3.294 1.00 94.19 284 ALA A O 1
ATOM 2353 N N . ILE A 1 285 ? -9.245 -3.137 -2.036 1.00 97.62 285 ILE A N 1
ATOM 2354 C CA . ILE A 1 285 ? -8.145 -3.230 -2.993 1.00 97.62 285 ILE A CA 1
ATOM 2355 C C . ILE A 1 285 ? -6.926 -3.863 -2.331 1.00 97.62 285 ILE A C 1
ATOM 2357 O O . ILE A 1 285 ? -6.689 -3.667 -1.140 1.00 97.62 285 ILE A O 1
ATOM 2361 N N . THR A 1 286 ? -6.118 -4.587 -3.104 1.00 98.44 286 THR A N 1
ATOM 2362 C CA . THR A 1 286 ? -4.954 -5.296 -2.567 1.00 98.44 286 THR A CA 1
ATOM 2363 C C . THR A 1 286 ? -3.696 -4.973 -3.361 1.00 98.44 286 THR A C 1
ATOM 2365 O O . THR A 1 286 ? -3.632 -5.174 -4.575 1.00 98.44 286 THR A O 1
ATOM 2368 N N . ILE A 1 287 ? -2.675 -4.496 -2.651 1.00 98.44 287 ILE A N 1
ATOM 2369 C CA . ILE A 1 287 ? -1.337 -4.238 -3.185 1.00 98.44 287 ILE A CA 1
ATOM 2370 C C . ILE A 1 287 ? -0.369 -5.205 -2.504 1.00 98.44 287 ILE A C 1
ATOM 2372 O O . ILE A 1 287 ? -0.282 -5.241 -1.276 1.00 98.44 287 ILE A O 1
ATOM 2376 N N . ALA A 1 288 ? 0.368 -5.983 -3.294 1.00 98.19 288 ALA A N 1
ATOM 2377 C CA . ALA A 1 288 ? 1.362 -6.920 -2.780 1.00 98.19 288 ALA A CA 1
ATOM 2378 C C . ALA A 1 288 ? 2.786 -6.430 -3.051 1.00 98.19 288 ALA A C 1
ATOM 2380 O O . ALA A 1 288 ? 3.081 -5.943 -4.141 1.00 98.19 288 ALA A O 1
ATOM 2381 N N . HIS A 1 289 ? 3.669 -6.585 -2.067 1.00 97.75 289 HIS A N 1
ATOM 2382 C CA . HIS A 1 289 ? 5.100 -6.342 -2.200 1.00 97.75 289 HIS A CA 1
ATOM 2383 C C . HIS A 1 289 ? 5.829 -7.636 -2.559 1.00 97.75 289 HIS A C 1
ATOM 2385 O O . HIS A 1 289 ? 5.788 -8.616 -1.814 1.00 97.75 289 HIS A O 1
ATOM 2391 N N . VAL A 1 290 ? 6.523 -7.622 -3.693 1.00 96.19 290 VAL A N 1
ATOM 2392 C CA . VAL A 1 290 ? 7.182 -8.787 -4.285 1.00 96.19 290 VAL A CA 1
ATOM 2393 C C . VAL A 1 290 ? 8.645 -8.487 -4.599 1.00 96.19 290 VAL A C 1
ATOM 2395 O O . VAL A 1 290 ? 9.026 -7.344 -4.866 1.00 96.19 290 VAL A O 1
ATOM 2398 N N . HIS A 1 291 ? 9.492 -9.519 -4.539 1.00 92.62 291 HIS A N 1
ATOM 2399 C CA . HIS A 1 291 ? 10.935 -9.428 -4.818 1.00 92.62 291 HIS A CA 1
ATOM 2400 C C . HIS A 1 291 ? 11.711 -8.383 -3.984 1.00 92.62 291 HIS A C 1
ATOM 2402 O O . HIS A 1 291 ? 12.836 -8.027 -4.329 1.00 92.62 291 HIS A O 1
ATOM 2408 N N . GLY A 1 292 ? 11.134 -7.889 -2.885 1.00 90.50 292 GLY A N 1
ATOM 2409 C CA . GLY A 1 292 ? 11.776 -6.948 -1.964 1.00 90.50 292 GLY A CA 1
ATOM 2410 C C . GLY A 1 292 ? 11.864 -5.492 -2.442 1.00 90.50 292 GLY A C 1
ATOM 2411 O O . GLY A 1 292 ? 12.439 -4.675 -1.722 1.00 90.50 292 GLY A O 1
ATOM 2412 N N . CYS A 1 293 ? 11.340 -5.151 -3.624 1.00 92.88 293 CYS A N 1
ATOM 2413 C CA . CYS A 1 293 ? 11.375 -3.775 -4.138 1.00 92.88 293 CYS A CA 1
ATOM 2414 C C . CYS A 1 293 ? 10.251 -3.402 -5.117 1.00 92.88 293 CYS A C 1
ATOM 2416 O O . CYS A 1 293 ? 10.290 -2.309 -5.685 1.00 92.88 293 CYS A O 1
ATOM 2418 N N . HIS A 1 294 ? 9.282 -4.286 -5.367 1.00 97.00 294 HIS A N 1
ATOM 2419 C CA . HIS A 1 294 ? 8.260 -4.069 -6.389 1.00 97.00 294 HIS A CA 1
ATOM 2420 C C . HIS A 1 294 ? 6.858 -4.257 -5.825 1.00 97.00 294 HIS A C 1
ATOM 2422 O O . HIS A 1 294 ? 6.641 -5.133 -4.992 1.00 97.00 294 HIS A O 1
ATOM 2428 N N . TYR A 1 295 ? 5.909 -3.452 -6.292 1.00 98.12 295 TYR A N 1
ATOM 2429 C CA . TYR A 1 295 ? 4.502 -3.571 -5.924 1.00 98.12 295 TYR A CA 1
ATOM 2430 C C . TYR A 1 295 ? 3.678 -4.007 -7.125 1.00 98.12 295 TYR A C 1
ATOM 2432 O O . TYR A 1 295 ? 3.952 -3.589 -8.249 1.00 98.12 295 TYR A O 1
ATOM 2440 N N . ILE A 1 296 ? 2.672 -4.836 -6.868 1.00 97.81 296 ILE A N 1
ATOM 2441 C CA . ILE A 1 296 ? 1.737 -5.345 -7.872 1.00 97.81 296 ILE A CA 1
ATOM 2442 C C . ILE A 1 296 ? 0.306 -5.277 -7.346 1.00 97.81 296 ILE A C 1
ATOM 2444 O O . ILE A 1 296 ? 0.080 -5.252 -6.132 1.00 97.81 296 ILE A O 1
ATOM 2448 N N . LYS A 1 297 ? -0.666 -5.321 -8.259 1.00 98.06 297 LYS A N 1
ATOM 2449 C CA . LYS A 1 297 ? -2.067 -5.550 -7.905 1.00 98.06 297 LYS A CA 1
ATOM 2450 C C . LYS A 1 297 ? -2.310 -7.043 -7.692 1.00 98.06 297 LYS A C 1
ATOM 2452 O O . LYS A 1 297 ? -1.901 -7.868 -8.512 1.00 98.06 297 LYS A O 1
ATOM 2457 N N . VAL A 1 298 ? -3.074 -7.356 -6.651 1.00 97.88 298 VAL A N 1
ATOM 2458 C CA . VAL A 1 298 ? -3.683 -8.672 -6.426 1.00 97.88 298 VAL A CA 1
ATOM 2459 C C . VAL A 1 298 ? -5.192 -8.479 -6.311 1.00 97.88 298 VAL A C 1
ATOM 2461 O O . VAL A 1 298 ? -5.651 -7.493 -5.744 1.00 97.88 298 VAL A O 1
ATOM 2464 N N . GLN A 1 299 ? -5.978 -9.386 -6.878 1.00 97.25 299 GLN A N 1
ATOM 2465 C CA . GLN A 1 299 ? -7.427 -9.413 -6.709 1.00 97.25 299 GLN A CA 1
ATOM 2466 C C . GLN A 1 29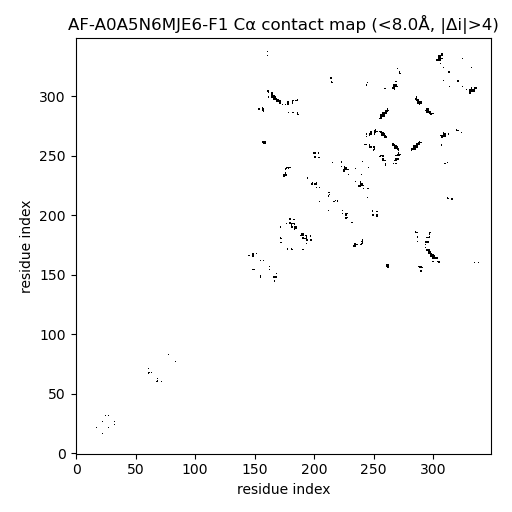9 ? -7.797 -10.609 -5.843 1.00 97.25 299 GLN A C 1
ATOM 2468 O O . GLN A 1 299 ? -7.467 -11.741 -6.194 1.00 97.25 299 GLN A O 1
ATOM 2473 N N . LEU A 1 300 ? -8.443 -10.328 -4.712 1.00 96.25 300 LEU A N 1
ATOM 2474 C CA . LEU A 1 300 ? -8.960 -11.328 -3.786 1.00 96.25 300 LEU A CA 1
ATOM 2475 C C . LEU A 1 300 ? -10.483 -11.380 -3.900 1.00 96.25 300 LEU A C 1
ATOM 2477 O O . LEU A 1 300 ? -11.128 -10.333 -3.881 1.00 96.25 300 LEU A O 1
ATOM 2481 N N . GLU A 1 301 ? -11.050 -12.579 -3.994 1.00 94.50 301 GLU A N 1
ATOM 2482 C CA . GLU A 1 301 ? -12.502 -12.792 -4.034 1.00 94.50 301 GLU A CA 1
ATOM 2483 C C . GLU A 1 301 ? -12.940 -13.870 -3.038 1.00 94.50 301 GLU A C 1
ATOM 2485 O O . GLU A 1 301 ? -12.151 -14.716 -2.613 1.00 94.50 301 GLU A O 1
ATOM 2490 N N . GLY A 1 302 ? -14.219 -13.822 -2.656 1.00 91.38 302 GLY A N 1
ATOM 2491 C CA . GLY A 1 302 ? -14.805 -14.691 -1.638 1.00 91.38 302 GLY A CA 1
ATOM 2492 C C . GLY A 1 302 ? -14.450 -14.287 -0.204 1.00 91.38 302 GLY A C 1
ATOM 2493 O O . GLY A 1 302 ? -13.928 -13.203 0.061 1.00 91.38 302 GLY A O 1
ATOM 2494 N N . GLU A 1 303 ? -14.726 -15.189 0.737 1.00 91.69 303 GLU A N 1
ATOM 2495 C CA . GLU A 1 303 ? -14.490 -14.986 2.172 1.00 91.69 303 GLU A CA 1
ATOM 2496 C C . GLU A 1 303 ? -13.020 -15.232 2.541 1.00 91.69 303 GLU A C 1
ATOM 2498 O O . GLU A 1 303 ? -12.670 -16.199 3.220 1.00 91.69 303 GLU A O 1
ATOM 2503 N N . TYR A 1 304 ? -12.133 -14.369 2.038 1.00 94.56 304 TYR A N 1
ATOM 2504 C CA . TYR A 1 304 ? -10.697 -14.470 2.296 1.00 94.56 304 TYR A CA 1
ATOM 2505 C C . TYR A 1 304 ? -10.325 -14.020 3.721 1.00 94.56 304 TYR A C 1
ATOM 2507 O O . TYR A 1 304 ? -10.921 -13.053 4.221 1.00 94.56 304 TYR A O 1
ATOM 2515 N N . PRO A 1 305 ? -9.306 -14.646 4.354 1.00 95.25 305 PRO A N 1
ATOM 2516 C CA . PRO A 1 305 ? -8.714 -14.177 5.603 1.00 95.25 305 PRO A CA 1
ATOM 2517 C C . PRO A 1 305 ? -8.297 -12.720 5.450 1.00 95.25 305 PRO A C 1
ATOM 2519 O O . PRO A 1 305 ? -7.617 -12.383 4.489 1.00 95.25 305 PRO A O 1
ATOM 2522 N N . MET A 1 306 ? -8.687 -11.841 6.364 1.00 95.44 306 MET A N 1
ATOM 2523 C CA . MET A 1 306 ? -8.355 -10.420 6.261 1.00 95.44 306 MET A CA 1
ATOM 2524 C C . MET A 1 306 ? -7.115 -10.108 7.106 1.00 95.44 306 MET A C 1
ATOM 2526 O O . MET A 1 306 ? -7.146 -10.374 8.308 1.00 95.44 306 MET A O 1
ATOM 2530 N N . PRO A 1 307 ? -6.044 -9.512 6.541 1.00 94.88 307 PRO A N 1
ATOM 2531 C CA . PRO A 1 307 ? -4.905 -9.080 7.340 1.00 94.88 307 PRO A CA 1
ATOM 2532 C C . PRO A 1 307 ? -5.342 -8.160 8.482 1.00 94.88 307 PRO A C 1
ATOM 2534 O O . PRO A 1 307 ? -6.247 -7.339 8.310 1.00 94.88 307 PRO A O 1
ATOM 2537 N N . THR A 1 308 ? -4.678 -8.255 9.633 1.00 91.31 308 THR A N 1
ATOM 2538 C CA . THR A 1 308 ? -4.988 -7.399 10.784 1.00 91.31 308 THR A CA 1
ATOM 2539 C C . THR A 1 308 ? -4.842 -5.922 10.443 1.00 91.31 308 THR A C 1
ATOM 2541 O O . THR A 1 308 ? -3.991 -5.534 9.640 1.00 91.31 308 THR A O 1
ATOM 2544 N N . MET A 1 309 ? -5.632 -5.083 11.107 1.00 87.44 309 MET A N 1
ATOM 2545 C CA . MET A 1 309 ? -5.512 -3.637 10.982 1.00 87.44 309 MET A CA 1
ATOM 2546 C C . MET A 1 309 ? -4.086 -3.157 11.278 1.00 87.44 309 MET A C 1
ATOM 2548 O O . MET A 1 309 ? -3.442 -3.631 12.221 1.00 87.44 309 MET A O 1
ATOM 2552 N N . MET A 1 310 ? -3.612 -2.205 10.472 1.00 83.38 310 MET A N 1
ATOM 2553 C CA . MET A 1 310 ? -2.291 -1.603 10.619 1.00 83.38 310 MET A CA 1
ATOM 2554 C C . MET A 1 310 ? -2.089 -1.028 12.028 1.00 83.38 310 MET A C 1
ATOM 2556 O O . MET A 1 310 ? -2.927 -0.287 12.539 1.00 83.38 310 MET A O 1
ATOM 2560 N N . THR A 1 311 ? -0.948 -1.340 12.646 1.00 77.12 311 THR A N 1
ATOM 2561 C CA . THR A 1 311 ? -0.659 -1.005 14.051 1.00 77.12 311 THR A CA 1
ATOM 2562 C C . THR A 1 311 ? -0.719 0.493 14.344 1.00 77.12 311 THR A C 1
ATOM 2564 O O . THR A 1 311 ? -1.235 0.877 15.390 1.00 77.12 311 THR A O 1
ATOM 2567 N N . LEU A 1 312 ? -0.276 1.349 13.414 1.00 71.31 312 LEU A N 1
ATOM 2568 C CA . LEU A 1 312 ? -0.375 2.808 13.563 1.00 71.31 312 LEU A CA 1
ATOM 2569 C C . LEU A 1 312 ? -1.822 3.274 13.805 1.00 71.31 312 LEU A C 1
ATOM 2571 O O . LEU A 1 312 ? -2.047 4.188 14.594 1.00 71.31 312 LEU A O 1
ATOM 2575 N N . LEU A 1 313 ? -2.813 2.603 13.207 1.00 69.38 313 LEU A N 1
ATOM 2576 C CA . LEU A 1 313 ? -4.225 2.927 13.421 1.00 69.38 313 LEU A CA 1
ATOM 2577 C C . LEU A 1 313 ? -4.735 2.488 14.796 1.00 69.38 313 LEU A C 1
ATOM 2579 O O . LEU A 1 313 ? -5.621 3.133 15.340 1.00 69.38 313 LEU A O 1
ATOM 2583 N N . LYS A 1 314 ? -4.149 1.452 15.411 1.00 68.44 314 LYS A N 1
ATOM 2584 C CA . LYS A 1 314 ? -4.548 0.990 16.756 1.00 68.44 314 LYS A CA 1
ATOM 2585 C C . LYS A 1 314 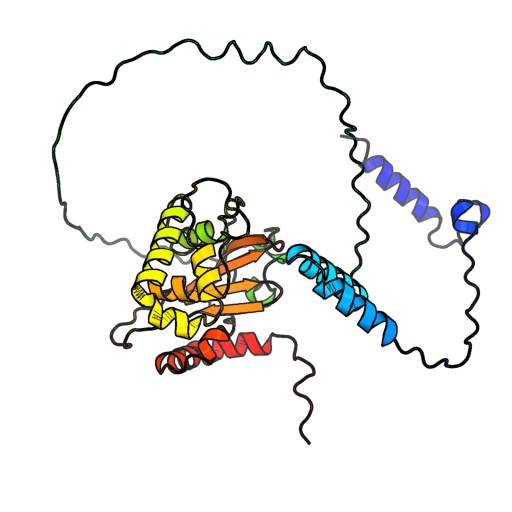? -4.259 2.026 17.841 1.00 68.44 314 LYS A C 1
ATOM 2587 O O . LYS A 1 314 ? -4.967 2.100 18.841 1.00 68.44 314 LYS A O 1
ATOM 2592 N N . HIS A 1 315 ? -3.210 2.823 17.657 1.00 67.38 315 HIS A N 1
ATOM 2593 C CA . HIS A 1 315 ? -2.865 3.904 18.581 1.00 67.38 315 HIS A CA 1
ATOM 2594 C C . HIS A 1 315 ? -3.713 5.161 18.357 1.00 67.38 315 HIS A C 1
ATOM 2596 O O . HIS A 1 315 ? -3.794 6.020 19.240 1.00 67.38 315 HIS A O 1
ATOM 2602 N N . TYR A 1 316 ? -4.388 5.245 17.210 1.00 69.00 316 TYR A N 1
ATOM 2603 C CA . TYR A 1 316 ? -5.310 6.318 16.894 1.00 69.00 316 TYR A CA 1
ATOM 2604 C C . TYR A 1 316 ? -6.693 6.015 17.493 1.00 69.00 316 TYR A C 1
ATOM 2606 O O . TYR A 1 316 ? -7.472 5.221 16.973 1.00 69.00 316 TYR A O 1
ATOM 2614 N N . LYS A 1 317 ? -6.997 6.637 18.638 1.00 59.12 317 LYS A N 1
ATOM 2615 C CA . LYS A 1 317 ? -8.215 6.396 19.435 1.00 59.12 317 LYS A CA 1
ATOM 2616 C C . LYS A 1 317 ? -9.466 7.054 18.831 1.00 59.12 317 LYS A C 1
ATOM 2618 O O . LYS A 1 317 ? -10.022 7.969 19.434 1.00 59.12 317 LYS A O 1
ATOM 2623 N N . HIS A 1 318 ? -9.903 6.611 17.656 1.00 68.50 318 HIS A N 1
ATOM 2624 C CA . HIS A 1 318 ? -11.158 7.063 17.044 1.00 68.50 318 HIS A CA 1
ATOM 2625 C C . HIS A 1 318 ? -12.234 5.979 17.120 1.00 68.50 318 HIS A C 1
ATOM 2627 O O . HIS A 1 318 ? -11.927 4.801 16.953 1.00 68.50 318 HIS A O 1
ATOM 2633 N N . SER A 1 319 ? -13.490 6.365 17.356 1.00 65.12 319 SER A N 1
ATOM 2634 C CA . SER A 1 319 ? -14.621 5.432 17.511 1.00 65.12 319 SER A CA 1
ATOM 2635 C C . SER A 1 319 ? -14.787 4.501 16.306 1.00 65.12 319 SER A C 1
ATOM 2637 O O . SER A 1 319 ? -14.917 3.292 16.489 1.00 65.12 319 SER A O 1
ATOM 2639 N N . CYS A 1 320 ? -14.658 5.038 15.088 1.00 70.38 320 CYS A N 1
ATOM 2640 C CA . CYS A 1 320 ? -14.800 4.276 13.839 1.00 70.38 320 CYS A CA 1
ATOM 2641 C C . CYS A 1 320 ? -13.832 3.081 13.716 1.00 70.38 320 CYS A C 1
ATOM 2643 O O . CYS A 1 320 ? -14.117 2.115 13.017 1.00 70.38 320 CYS A O 1
ATOM 2645 N N . VAL A 1 321 ? -12.685 3.111 14.405 1.00 74.06 321 VAL A N 1
ATOM 2646 C CA . VAL A 1 321 ? -11.686 2.032 14.363 1.00 74.06 321 VAL A CA 1
ATOM 2647 C C . VAL A 1 321 ? -12.245 0.739 14.965 1.00 74.06 321 VAL A C 1
ATOM 2649 O O . VAL A 1 321 ? -12.088 -0.334 14.384 1.00 74.06 321 VAL A O 1
ATOM 2652 N N . ALA A 1 322 ? -12.943 0.844 16.098 1.00 78.00 322 ALA A N 1
ATOM 2653 C CA . ALA A 1 322 ? -13.545 -0.308 16.768 1.00 78.00 322 ALA A CA 1
ATOM 2654 C C . ALA A 1 322 ? -14.699 -0.912 15.949 1.00 78.00 322 ALA A C 1
ATOM 2656 O O . ALA A 1 322 ? -14.910 -2.126 15.962 1.00 78.00 322 ALA A O 1
ATOM 2657 N N . GLU A 1 323 ? -15.429 -0.077 15.209 1.00 81.94 323 GLU A N 1
ATOM 2658 C CA . GLU A 1 323 ? -16.526 -0.515 14.343 1.00 81.94 323 GLU A CA 1
ATOM 2659 C C . GLU A 1 323 ? -16.006 -1.359 13.175 1.00 81.94 323 GLU A C 1
ATOM 2661 O O . GLU A 1 323 ? -16.511 -2.456 12.934 1.00 81.94 323 GLU A O 1
ATOM 2666 N N . TRP A 1 324 ? -14.927 -0.922 12.520 1.00 85.56 324 TRP A N 1
ATOM 2667 C CA . TRP A 1 324 ? -14.271 -1.694 11.463 1.00 85.56 324 TRP A CA 1
ATOM 2668 C C . TRP A 1 324 ? -13.762 -3.056 11.929 1.00 85.56 324 TRP A C 1
ATOM 2670 O O . TRP A 1 324 ? -13.974 -4.066 11.250 1.00 85.56 324 TRP A O 1
ATOM 2680 N N . GLU A 1 325 ? -13.116 -3.101 13.096 1.00 81.94 325 GLU A N 1
ATOM 2681 C CA . GLU A 1 325 ? -12.671 -4.363 13.690 1.00 81.94 325 GLU A CA 1
ATOM 2682 C C . GLU A 1 325 ? -13.849 -5.294 13.988 1.00 81.94 325 GLU A C 1
ATOM 2684 O O . GLU A 1 325 ? -13.727 -6.505 13.802 1.00 81.94 325 GLU A O 1
ATOM 2689 N N . SER A 1 326 ? -14.993 -4.743 14.404 1.00 85.50 326 SER A N 1
ATOM 2690 C CA . SER A 1 326 ? -16.217 -5.509 14.639 1.00 85.50 326 SER A CA 1
ATOM 2691 C C . SER A 1 326 ? -16.785 -6.087 13.338 1.00 85.50 326 SER A C 1
ATOM 2693 O O . SER A 1 326 ? -17.037 -7.292 13.269 1.00 85.50 326 SER A O 1
ATOM 2695 N N . PHE A 1 327 ? -16.917 -5.270 12.284 1.00 87.00 327 PHE A N 1
ATOM 2696 C CA . PHE A 1 327 ? -17.473 -5.702 10.995 1.00 87.00 327 PHE A CA 1
ATOM 2697 C C . PHE A 1 327 ? -16.676 -6.839 10.349 1.00 87.00 327 PHE A C 1
ATOM 2699 O O . PHE A 1 327 ? -17.262 -7.773 9.806 1.00 87.00 327 PHE A O 1
ATOM 2706 N N . TYR A 1 328 ? -15.345 -6.799 10.440 1.00 88.88 328 TYR A N 1
ATOM 2707 C CA . TYR A 1 328 ? -14.470 -7.794 9.810 1.00 88.88 328 TYR A CA 1
ATOM 2708 C C . TYR A 1 328 ? -13.873 -8.809 10.787 1.00 88.88 328 TYR A C 1
ATOM 2710 O O . TYR A 1 328 ? -12.965 -9.561 10.420 1.00 88.88 328 TYR A O 1
ATOM 2718 N N . LYS A 1 329 ? -14.394 -8.877 12.017 1.00 90.19 329 LYS A N 1
ATOM 2719 C CA . LYS A 1 329 ? -13.838 -9.675 13.115 1.00 90.19 329 LYS A CA 1
ATOM 2720 C C . LYS A 1 329 ? -13.564 -11.127 12.740 1.00 90.19 329 LYS A C 1
ATOM 2722 O O . LYS A 1 329 ? -12.475 -11.627 13.014 1.00 90.19 329 LYS A O 1
ATOM 2727 N N . GLU A 1 330 ? -14.517 -11.807 12.106 1.00 92.62 330 GLU A N 1
ATOM 2728 C CA . GLU A 1 330 ? -14.361 -13.227 11.762 1.00 92.62 330 GLU A CA 1
ATOM 2729 C C . GLU A 1 330 ? -13.288 -13.445 10.687 1.00 92.62 330 GLU A C 1
ATOM 2731 O O . GLU A 1 330 ? -12.479 -14.366 10.799 1.00 92.62 330 GLU A O 1
ATOM 2736 N N . ARG A 1 331 ? -13.190 -12.550 9.697 1.00 93.31 331 ARG A N 1
ATOM 2737 C CA . ARG A 1 331 ? -12.157 -12.622 8.652 1.00 93.31 331 ARG A CA 1
ATOM 2738 C C . ARG A 1 331 ? -10.772 -12.280 9.197 1.00 93.31 331 ARG A C 1
ATOM 2740 O O . ARG A 1 331 ? -9.790 -12.915 8.812 1.00 93.31 331 ARG A O 1
ATOM 2747 N N . ILE A 1 332 ? -10.688 -11.321 10.120 1.00 92.31 332 ILE A N 1
ATOM 2748 C CA . ILE A 1 332 ? -9.451 -10.990 10.839 1.00 92.31 332 ILE A CA 1
ATOM 2749 C C . ILE A 1 332 ? -9.015 -12.171 11.712 1.00 92.31 332 ILE A C 1
ATOM 2751 O O . ILE A 1 332 ? -7.849 -12.558 11.696 1.00 92.31 332 ILE A O 1
ATOM 2755 N N . LYS A 1 333 ? -9.952 -12.795 12.432 1.00 93.06 333 LYS A N 1
ATOM 2756 C CA . LYS A 1 333 ? -9.701 -13.990 13.245 1.00 93.06 333 LYS A CA 1
ATOM 2757 C C . LYS A 1 333 ? -9.227 -15.171 12.397 1.00 93.06 333 LYS A C 1
ATOM 2759 O O . LYS A 1 333 ? -8.301 -15.869 12.797 1.00 93.06 333 LYS A O 1
ATOM 2764 N N . MET A 1 334 ? -9.817 -15.370 11.219 1.00 93.12 334 MET A N 1
ATOM 2765 C CA . MET A 1 334 ? -9.363 -16.384 10.268 1.00 93.12 334 MET A CA 1
ATOM 2766 C C . MET A 1 334 ? -7.896 -16.165 9.885 1.00 93.12 334 MET A C 1
ATOM 2768 O O . MET A 1 334 ? -7.120 -17.113 9.863 1.00 93.12 334 MET A O 1
ATOM 2772 N N . TYR A 1 335 ? -7.488 -14.919 9.637 1.00 94.00 335 TYR A N 1
ATOM 2773 C CA . TYR A 1 335 ? -6.097 -14.598 9.322 1.00 94.00 335 TYR A CA 1
ATOM 2774 C C . TYR A 1 335 ? -5.157 -14.821 10.512 1.00 94.00 335 TYR A C 1
ATOM 2776 O O . TYR A 1 335 ? -4.122 -15.465 10.356 1.00 94.00 335 TYR A O 1
ATOM 2784 N N . THR A 1 336 ? -5.509 -14.346 11.711 1.00 90.25 336 THR A N 1
ATOM 2785 C CA . THR A 1 336 ? -4.632 -14.468 12.889 1.00 90.25 336 THR A CA 1
ATOM 2786 C C . THR A 1 336 ? -4.416 -15.914 13.321 1.00 90.25 336 THR A C 1
ATOM 2788 O O . THR A 1 336 ? -3.327 -16.253 13.772 1.00 90.25 336 THR A O 1
ATOM 2791 N N . GLN A 1 337 ? -5.407 -16.787 13.133 1.00 90.81 337 GLN A N 1
ATOM 2792 C CA . GLN A 1 337 ? -5.279 -18.222 13.405 1.00 90.81 337 GLN A CA 1
ATOM 2793 C C . GLN A 1 337 ? -4.318 -18.945 12.452 1.00 90.81 337 GLN A C 1
ATOM 2795 O O . GLN A 1 337 ? -3.816 -20.013 12.798 1.00 90.81 337 GLN A O 1
ATOM 2800 N N . LEU A 1 338 ? -4.073 -18.379 11.268 1.00 86.12 338 LEU A N 1
ATOM 2801 C CA . LEU A 1 338 ? -3.199 -18.944 10.238 1.00 86.12 338 LEU A CA 1
ATOM 2802 C C . LEU A 1 338 ? -1.762 -18.417 10.328 1.00 86.12 338 LEU A C 1
ATOM 2804 O O . LEU A 1 338 ? -0.873 -18.946 9.659 1.00 86.12 338 LEU A O 1
ATOM 2808 N N . LEU A 1 339 ? -1.518 -17.396 11.155 1.00 79.56 339 LEU A N 1
ATOM 2809 C CA . LEU A 1 339 ? -0.166 -16.945 11.455 1.00 79.56 339 LEU A CA 1
ATOM 2810 C C . LEU A 1 339 ? 0.537 -17.959 12.370 1.00 79.56 339 LEU A C 1
ATOM 2812 O O . LEU A 1 339 ? -0.097 -18.524 13.267 1.00 79.56 339 LEU A O 1
ATOM 2816 N N . PRO A 1 340 ? 1.850 -18.192 12.188 1.00 69.94 340 PRO A N 1
ATOM 2817 C CA . PRO A 1 340 ? 2.619 -18.983 13.136 1.00 69.94 340 PRO A CA 1
ATOM 2818 C C . PRO A 1 340 ? 2.465 -18.367 14.527 1.00 69.94 340 PRO A C 1
ATOM 2820 O O . PRO A 1 340 ? 2.707 -17.171 14.696 1.00 69.94 340 PRO A O 1
ATOM 2823 N N . ARG A 1 341 ? 2.062 -19.163 15.524 1.00 53.62 341 ARG A N 1
ATOM 2824 C CA . ARG A 1 341 ? 2.043 -18.690 16.912 1.00 53.62 341 ARG A CA 1
ATOM 2825 C C . ARG A 1 341 ? 3.466 -18.293 17.284 1.00 53.62 341 ARG A C 1
ATOM 2827 O O . ARG A 1 341 ? 4.356 -19.142 17.292 1.00 53.62 341 ARG A O 1
ATOM 2834 N N . SER A 1 342 ? 3.687 -17.016 17.580 1.00 46.12 342 SER A N 1
ATOM 2835 C CA . SER A 1 342 ? 4.915 -16.597 18.241 1.00 46.12 342 SER A CA 1
ATOM 2836 C C . SER A 1 342 ? 4.997 -17.313 19.584 1.00 46.12 342 SER A C 1
ATOM 2838 O O . SER A 1 342 ? 4.041 -17.303 20.356 1.00 46.12 342 SER A O 1
ATOM 2840 N N . SER A 1 343 ? 6.150 -17.898 19.894 1.00 35.09 343 SER A N 1
ATOM 2841 C CA . SER A 1 343 ? 6.474 -18.530 21.181 1.00 35.09 343 SER A CA 1
ATOM 2842 C C . SER A 1 343 ? 6.479 -17.563 22.382 1.00 35.09 343 SER A C 1
ATOM 2844 O O . SER A 1 343 ? 6.961 -17.920 23.449 1.00 35.09 343 SER A O 1
ATOM 2846 N N . ALA A 1 344 ? 5.943 -16.349 22.225 1.00 36.78 344 ALA A N 1
ATOM 2847 C CA . ALA A 1 344 ? 5.882 -15.313 23.250 1.00 36.78 344 ALA A CA 1
ATOM 2848 C C . ALA A 1 344 ? 4.593 -15.341 24.096 1.00 36.78 344 ALA A C 1
ATOM 2850 O O . ALA A 1 344 ? 4.556 -14.681 25.125 1.00 36.78 344 ALA A O 1
ATOM 2851 N N . ASP A 1 345 ? 3.582 -16.138 23.725 1.00 32.78 345 ASP A N 1
ATOM 2852 C CA . ASP A 1 345 ? 2.309 -16.223 24.468 1.00 32.78 345 ASP A CA 1
ATOM 2853 C C . ASP A 1 345 ? 2.218 -17.456 25.393 1.00 32.78 345 ASP A C 1
ATOM 2855 O O . ASP A 1 345 ? 1.130 -17.873 25.784 1.00 32.78 345 ASP A O 1
ATOM 2859 N N . VAL A 1 346 ? 3.353 -18.069 25.751 1.00 34.75 346 VAL A N 1
ATOM 2860 C CA . VAL A 1 346 ? 3.409 -19.135 26.770 1.00 34.75 346 VAL A CA 1
ATOM 2861 C C . VAL A 1 346 ? 4.253 -18.674 27.949 1.00 34.75 346 VAL A C 1
ATOM 2863 O O . VAL A 1 346 ? 5.280 -19.270 28.242 1.00 34.75 346 VAL A O 1
ATOM 2866 N N . ILE A 1 347 ? 3.827 -17.610 28.625 1.00 34.59 347 ILE A N 1
ATOM 2867 C CA . ILE A 1 347 ? 4.105 -17.449 30.055 1.00 34.59 347 ILE A CA 1
ATOM 2868 C C . ILE A 1 347 ? 2.871 -16.808 30.688 1.00 34.59 347 ILE A C 1
ATOM 2870 O O . ILE A 1 347 ? 2.736 -15.590 30.698 1.00 34.59 347 ILE A O 1
ATOM 2874 N N . ASP A 1 348 ? 1.974 -17.652 31.193 1.00 33.56 348 ASP A N 1
ATOM 2875 C CA . ASP A 1 348 ? 1.181 -17.318 32.374 1.00 33.56 348 ASP A CA 1
ATOM 2876 C C . ASP A 1 348 ? 0.830 -18.622 33.110 1.00 33.56 348 ASP A C 1
ATOM 2878 O O . ASP A 1 348 ? -0.032 -19.387 32.669 1.00 33.56 348 ASP A O 1
ATOM 2882 N N . VAL A 1 349 ? 1.579 -18.894 34.186 1.00 37.41 349 VAL A N 1
ATOM 2883 C CA . VAL A 1 349 ? 1.102 -19.501 35.441 1.00 37.41 349 VAL A CA 1
ATOM 2884 C C . VAL A 1 349 ? 1.848 -18.827 36.583 1.00 37.41 349 VAL A C 1
ATOM 2886 O O . VAL A 1 349 ? 3.099 -18.785 36.504 1.00 37.41 349 VAL A O 1
#

Nearest PDB structures (foldseek):
  3tmp-assembly1_A  TM=6.872E-01  e=9.042E-05  Homo sapiens
  3tmp-assembly2_C  TM=7.260E-01  e=7.052E-04  Homo sapiens

InterPro domains:
  IPR052579 Zinc finger SWIM domain-containing protein [PTHR31569] (19-315)

Organism: NCBI:txid192012